Protein AF-A0A4Q2LZW9-F1 (afdb_monomer_lite)

Structure (mmCIF, N/CA/C/O backbone):
data_AF-A0A4Q2LZW9-F1
#
_entry.id   AF-A0A4Q2LZW9-F1
#
loop_
_atom_site.group_PDB
_atom_site.id
_atom_site.type_symbol
_atom_site.label_atom_id
_atom_site.label_alt_id
_atom_site.label_comp_id
_atom_site.label_asym_id
_atom_site.label_entity_id
_atom_site.label_seq_id
_atom_site.pdbx_PDB_ins_code
_atom_site.Cartn_x
_atom_site.Cartn_y
_atom_site.Cartn_z
_atom_site.occupancy
_atom_site.B_iso_or_equiv
_atom_site.auth_seq_id
_atom_site.auth_comp_id
_atom_site.auth_asym_id
_atom_site.auth_atom_id
_atom_site.pdbx_PDB_model_num
ATOM 1 N N . MET A 1 1 ? -71.861 -15.467 40.321 1.00 43.16 1 MET A N 1
ATOM 2 C CA . MET A 1 1 ? -70.842 -15.100 39.315 1.00 43.16 1 MET A CA 1
ATOM 3 C C . MET A 1 1 ? -69.552 -14.812 40.057 1.00 43.16 1 MET A C 1
ATOM 5 O O . MET A 1 1 ? -69.375 -13.721 40.576 1.00 43.16 1 MET A O 1
ATOM 9 N N . THR A 1 2 ? -68.728 -15.839 40.220 1.00 44.50 2 THR A N 1
ATOM 10 C CA . THR A 1 2 ? -67.463 -15.821 40.962 1.00 44.50 2 THR A CA 1
ATOM 11 C C . THR A 1 2 ? -66.321 -15.739 39.959 1.00 44.50 2 THR A C 1
ATOM 13 O O . THR A 1 2 ? -66.170 -16.630 39.126 1.00 44.50 2 THR A O 1
ATOM 16 N N . TRP A 1 3 ? -65.560 -14.648 40.006 1.00 43.94 3 TRP A N 1
ATOM 17 C CA . TRP A 1 3 ? -64.376 -14.442 39.177 1.00 43.94 3 TRP A CA 1
ATOM 18 C C . TRP A 1 3 ? -63.150 -14.999 39.904 1.00 43.94 3 TRP A C 1
ATOM 20 O O . TRP A 1 3 ? -62.869 -14.615 41.037 1.00 43.94 3 TRP A O 1
ATOM 30 N N . HIS A 1 4 ? -62.453 -15.932 39.256 1.00 51.03 4 HIS A N 1
ATOM 31 C CA . HIS A 1 4 ? -61.193 -16.498 39.729 1.00 51.03 4 HIS A CA 1
ATOM 32 C C . HIS A 1 4 ? -60.032 -15.553 39.399 1.00 51.03 4 HIS A C 1
ATOM 34 O O . HIS A 1 4 ? -59.815 -15.209 38.238 1.00 51.03 4 HIS A O 1
ATOM 40 N N . HIS A 1 5 ? -59.272 -15.170 40.426 1.00 49.12 5 HIS A N 1
ATOM 41 C CA . HIS A 1 5 ? -57.958 -14.549 40.288 1.00 49.12 5 HIS A CA 1
ATOM 42 C C . HIS A 1 5 ? -56.937 -15.603 39.838 1.00 49.12 5 HIS A C 1
ATOM 44 O O . HIS A 1 5 ? -56.749 -16.612 40.514 1.00 49.12 5 HIS A O 1
ATOM 50 N N . GLY A 1 6 ? -56.297 -15.370 38.692 1.00 46.44 6 GLY A N 1
ATOM 51 C CA . GLY A 1 6 ? -55.168 -16.164 38.213 1.00 46.44 6 GLY A CA 1
ATOM 52 C C . GLY A 1 6 ? -53.857 -15.702 38.849 1.00 46.44 6 GLY A C 1
ATOM 53 O O . GLY A 1 6 ? -53.498 -14.529 38.751 1.00 46.44 6 GLY A O 1
ATOM 54 N N . GLU A 1 7 ? -53.151 -16.635 39.489 1.00 42.94 7 GLU A N 1
ATOM 55 C CA . GLU A 1 7 ? -51.780 -16.481 39.980 1.00 42.94 7 GLU A CA 1
ATOM 56 C C . GLU A 1 7 ? -50.792 -16.398 38.804 1.00 42.94 7 GLU A C 1
ATOM 58 O O . GLU A 1 7 ? -50.563 -17.377 38.093 1.00 42.94 7 GLU A O 1
ATOM 63 N N . PHE A 1 8 ? -50.155 -15.242 38.621 1.00 42.47 8 PHE A N 1
ATOM 64 C CA . PHE A 1 8 ? -48.960 -15.110 37.787 1.00 42.47 8 PHE A CA 1
ATOM 65 C C . PHE A 1 8 ? -47.731 -15.465 38.636 1.00 42.47 8 PHE A C 1
ATOM 67 O O . PHE A 1 8 ? -47.241 -14.650 39.418 1.00 42.47 8 PHE A O 1
ATOM 74 N N . ARG A 1 9 ? -47.231 -16.700 38.508 1.00 43.78 9 ARG A N 1
ATOM 75 C CA . ARG A 1 9 ? -45.942 -17.094 39.094 1.00 43.78 9 ARG A CA 1
ATOM 76 C C . ARG A 1 9 ? -44.800 -16.467 38.298 1.00 43.78 9 ARG A C 1
ATOM 78 O O . ARG A 1 9 ? -44.566 -16.806 37.142 1.00 43.78 9 ARG A O 1
ATOM 85 N N . SER A 1 10 ? -44.090 -15.565 38.965 1.00 47.03 10 SER A N 1
ATOM 86 C CA . SER A 1 10 ? -42.802 -15.007 38.561 1.00 47.03 10 SER A CA 1
ATOM 87 C C . SER A 1 10 ? -41.762 -16.122 38.382 1.00 47.03 10 SER A C 1
ATOM 89 O O . SER A 1 10 ? -41.359 -16.769 39.348 1.00 47.03 10 SER A O 1
ATOM 91 N N . ILE A 1 11 ? -41.335 -16.353 37.137 1.00 50.88 11 ILE A N 1
ATOM 92 C CA . ILE A 1 11 ? -40.148 -17.147 36.796 1.00 50.88 11 ILE A CA 1
ATOM 93 C C . ILE A 1 11 ? -39.005 -16.145 36.641 1.00 50.88 11 ILE A C 1
ATOM 95 O O . ILE A 1 11 ? -38.746 -15.624 35.560 1.00 50.88 11 ILE A O 1
ATOM 99 N N . GLY A 1 12 ? -38.371 -15.806 37.760 1.00 47.78 12 GLY A N 1
ATOM 100 C CA . GLY A 1 12 ? -37.238 -14.896 37.808 1.00 47.78 12 GLY A CA 1
ATOM 101 C C . GLY A 1 12 ? -35.958 -15.594 38.261 1.00 47.78 12 GLY A C 1
ATOM 102 O O . GLY A 1 12 ? -35.954 -16.303 39.262 1.00 47.78 12 GLY A O 1
ATOM 103 N N . THR A 1 13 ? -34.857 -15.245 37.583 1.00 42.19 13 THR A N 1
ATOM 104 C CA . THR A 1 13 ? -33.515 -14.984 38.158 1.00 42.19 13 THR A CA 1
ATOM 105 C C . THR A 1 13 ? -32.375 -16.017 38.069 1.00 42.19 13 THR A C 1
ATOM 107 O O . THR A 1 13 ? -31.303 -15.733 38.596 1.00 42.19 13 THR A O 1
ATOM 110 N N . SER A 1 14 ? -32.474 -17.137 37.341 1.00 43.25 14 SER A N 1
ATOM 111 C CA . SER A 1 14 ? -31.316 -18.060 37.210 1.00 43.25 14 SER A CA 1
ATOM 112 C C . SER A 1 14 ? -30.374 -17.812 36.013 1.00 43.25 14 SER A C 1
ATOM 114 O O . SER A 1 14 ? -29.255 -18.317 36.018 1.00 43.25 14 SER A O 1
ATOM 116 N N . LEU A 1 15 ? -30.756 -17.010 35.011 1.00 45.97 15 LEU A N 1
ATOM 117 C CA . LEU A 1 15 ? -29.992 -16.861 33.753 1.00 45.97 15 LEU A CA 1
ATOM 118 C C . LEU A 1 15 ? -28.921 -15.749 33.746 1.00 45.97 15 LEU A C 1
ATOM 120 O O . LEU A 1 15 ? -28.094 -15.692 32.839 1.00 45.97 15 LEU A O 1
ATOM 124 N N . THR A 1 16 ? -28.874 -14.870 34.748 1.00 46.47 16 THR A N 1
ATOM 125 C CA . THR A 1 16 ? -28.023 -13.659 34.720 1.00 46.47 16 THR A CA 1
ATOM 126 C C . THR A 1 16 ? -26.592 -13.854 35.224 1.00 46.47 16 THR A C 1
ATOM 128 O O . THR A 1 16 ? -25.747 -12.981 35.020 1.00 46.47 16 THR A O 1
ATOM 131 N N . ARG A 1 17 ? -26.264 -14.985 35.862 1.00 44.34 17 ARG A N 1
ATOM 132 C CA . ARG A 1 17 ? -24.913 -15.209 36.417 1.00 44.34 17 ARG A CA 1
ATOM 133 C C . ARG A 1 17 ? -23.909 -15.744 35.390 1.00 44.34 17 ARG A C 1
ATOM 135 O O . ARG A 1 17 ? -22.719 -15.466 35.514 1.00 44.34 17 ARG A O 1
ATOM 142 N N . SER A 1 18 ? -24.385 -16.441 34.360 1.00 43.69 18 SER A N 1
ATOM 143 C CA . SER A 1 18 ? -23.540 -17.121 33.367 1.00 43.69 18 SER A CA 1
ATOM 144 C C . SER A 1 18 ? -22.997 -16.185 32.277 1.00 43.69 18 SER A C 1
ATOM 146 O O . SER A 1 18 ? -21.936 -16.442 31.719 1.00 43.69 18 SER A O 1
ATOM 148 N N . TYR A 1 19 ? -23.661 -15.052 32.017 1.00 43.31 19 TYR A N 1
ATOM 149 C CA . TYR A 1 19 ? -23.260 -14.101 30.968 1.00 43.31 19 TYR A CA 1
ATOM 150 C C . TYR A 1 19 ? -22.063 -13.205 31.335 1.00 43.31 19 TYR A C 1
ATOM 152 O O . TYR A 1 19 ? -21.396 -12.678 30.448 1.00 43.31 19 TYR A O 1
ATOM 160 N N . ARG A 1 20 ? -21.744 -13.043 32.629 1.00 44.50 20 ARG A N 1
ATOM 161 C CA . ARG A 1 20 ? -20.646 -12.159 33.076 1.00 44.50 20 ARG A CA 1
ATOM 162 C C . ARG A 1 20 ? -19.250 -12.733 32.819 1.00 44.50 20 ARG A C 1
ATOM 164 O O . ARG A 1 20 ? -18.306 -11.966 32.674 1.00 44.50 20 ARG A O 1
ATOM 171 N N . TRP A 1 21 ? -19.118 -14.056 32.728 1.00 43.84 21 TRP A N 1
ATOM 172 C CA . TRP A 1 21 ? -17.826 -14.711 32.487 1.00 43.84 21 TRP A CA 1
ATOM 173 C C . TRP A 1 21 ? -17.471 -14.812 30.997 1.00 43.84 21 TRP A C 1
ATOM 175 O O . TRP A 1 21 ? -16.296 -14.759 30.646 1.00 43.84 21 TRP A O 1
ATOM 185 N N . LEU A 1 22 ? -18.474 -14.850 30.113 1.00 44.41 22 LEU A N 1
ATOM 186 C CA . LEU A 1 22 ? -18.280 -14.897 28.658 1.00 44.41 22 LEU A CA 1
ATOM 187 C C . LEU A 1 22 ? -17.754 -13.569 28.079 1.00 44.41 22 LEU A C 1
ATOM 189 O O . LEU A 1 22 ? -16.925 -13.580 27.172 1.00 44.41 22 LEU A O 1
ATOM 193 N N . ALA A 1 23 ? -18.156 -12.423 28.640 1.00 45.12 23 ALA A N 1
ATOM 194 C CA . ALA A 1 23 ? -17.717 -11.107 28.162 1.00 45.12 23 ALA A CA 1
ATOM 195 C C . ALA A 1 23 ? -16.238 -10.788 28.475 1.00 45.12 23 ALA A C 1
ATOM 197 O O . ALA A 1 23 ? -15.591 -10.067 27.720 1.00 45.12 23 ALA A O 1
ATOM 198 N N . VAL A 1 24 ? -15.677 -11.346 29.556 1.00 50.28 24 VAL A N 1
ATOM 199 C CA . VAL A 1 24 ? -14.270 -11.114 29.945 1.00 50.28 24 VAL A CA 1
ATOM 200 C C . VAL A 1 24 ? -13.305 -11.976 29.120 1.00 50.28 24 VAL A C 1
ATOM 202 O O . VAL A 1 24 ? -12.205 -11.530 28.800 1.00 50.28 24 VAL A O 1
ATOM 205 N N . GLY A 1 25 ? -13.719 -13.182 28.712 1.00 39.75 25 GLY A N 1
ATOM 206 C CA . GLY A 1 25 ? -12.885 -14.080 27.903 1.00 39.75 25 GLY A CA 1
ATOM 207 C C . GLY A 1 25 ? -12.625 -13.571 26.480 1.00 39.75 25 GLY A C 1
ATOM 208 O O . GLY A 1 25 ? -11.515 -13.700 25.967 1.00 39.75 25 GLY A O 1
ATOM 209 N N . LEU A 1 26 ? -13.617 -12.926 25.859 1.00 44.44 26 LEU A N 1
ATOM 210 C CA . LEU A 1 26 ? -13.538 -12.484 24.460 1.00 44.44 26 LEU A CA 1
ATOM 211 C C . LEU A 1 26 ? -12.626 -11.257 24.256 1.00 44.44 26 LEU A C 1
ATOM 213 O O . LEU A 1 26 ? -12.000 -11.125 23.206 1.00 44.44 26 LEU A O 1
ATOM 217 N N . ALA A 1 27 ? -12.463 -10.407 25.275 1.00 46.50 27 ALA A N 1
ATOM 218 C CA . ALA A 1 27 ? -11.556 -9.256 25.221 1.00 46.50 27 ALA A CA 1
ATOM 219 C C . ALA A 1 27 ? -10.065 -9.651 25.315 1.00 46.50 27 ALA A C 1
ATOM 221 O O . ALA A 1 27 ? -9.206 -8.975 24.748 1.00 46.50 27 ALA A O 1
ATOM 222 N N . GLY A 1 28 ? -9.740 -10.765 25.984 1.00 42.03 28 GLY A N 1
ATOM 223 C CA . GLY A 1 28 ? -8.359 -11.244 26.120 1.00 42.03 28 GLY A CA 1
ATOM 224 C C . GLY A 1 28 ? -7.770 -11.817 24.824 1.00 42.03 28 GLY A C 1
ATOM 225 O O . GLY A 1 28 ? -6.582 -11.642 24.551 1.00 42.03 28 GLY A O 1
ATOM 226 N N . ALA A 1 29 ? -8.599 -12.451 23.988 1.00 43.47 29 ALA A N 1
ATOM 227 C CA . ALA A 1 29 ? -8.155 -13.075 22.738 1.00 43.47 29 ALA A CA 1
ATOM 228 C C . ALA A 1 29 ? -7.736 -12.049 21.664 1.00 43.47 29 ALA A C 1
ATOM 230 O O . ALA A 1 29 ? -6.806 -12.302 20.897 1.00 43.47 29 ALA A O 1
ATOM 231 N N . ALA A 1 30 ? -8.353 -10.863 21.645 1.00 47.38 30 ALA A N 1
ATOM 232 C CA . ALA A 1 30 ? -8.023 -9.804 20.688 1.00 47.38 30 ALA A CA 1
ATOM 233 C C . ALA A 1 30 ? -6.621 -9.199 20.916 1.00 47.38 30 ALA A C 1
ATOM 235 O O . ALA A 1 30 ? -5.946 -8.817 19.962 1.00 47.38 30 ALA A O 1
ATOM 236 N N . ILE A 1 31 ? -6.144 -9.164 22.166 1.00 49.41 31 ILE A N 1
ATOM 237 C CA . ILE A 1 31 ? -4.835 -8.586 22.517 1.00 49.41 31 ILE A CA 1
ATOM 238 C C . ILE A 1 31 ? -3.685 -9.541 22.148 1.00 49.41 31 ILE A C 1
ATOM 240 O O . ILE A 1 31 ? -2.632 -9.093 21.695 1.00 49.41 31 ILE A O 1
ATOM 244 N N . MET A 1 32 ? -3.889 -10.859 22.253 1.00 46.12 32 MET A N 1
ATOM 245 C CA . MET A 1 32 ? -2.890 -11.864 21.846 1.00 46.12 32 MET A CA 1
ATOM 246 C C . MET A 1 32 ? -2.678 -11.924 20.321 1.00 46.12 32 MET A C 1
ATOM 248 O O . MET A 1 32 ? -1.573 -12.223 19.869 1.00 46.12 32 MET A O 1
ATOM 252 N N . LEU A 1 33 ? -3.689 -11.578 19.518 1.00 47.47 33 LEU A N 1
ATOM 253 C CA . LEU A 1 33 ? -3.585 -11.545 18.052 1.00 47.47 33 LEU A CA 1
ATOM 254 C C . LEU A 1 33 ? -2.757 -10.361 17.517 1.00 47.47 33 LEU A C 1
ATOM 256 O O . LEU A 1 33 ? -2.137 -10.485 16.462 1.00 47.47 33 LEU A O 1
ATOM 260 N N . LEU A 1 34 ? -2.669 -9.247 18.252 1.00 47.69 34 LEU A N 1
ATOM 261 C CA . LEU A 1 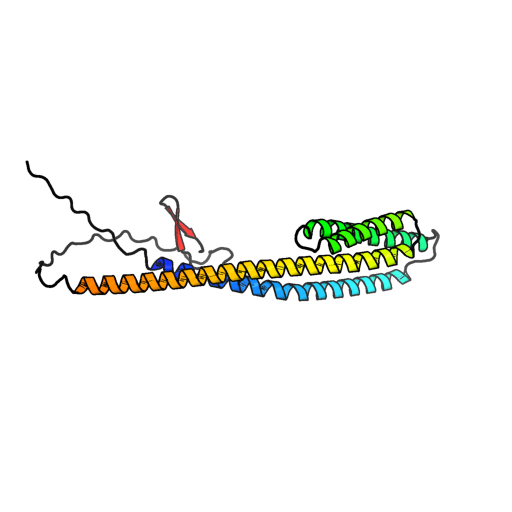34 ? -1.914 -8.054 17.836 1.00 47.69 34 LEU A CA 1
ATOM 262 C C . LEU A 1 34 ? -0.400 -8.149 18.091 1.00 47.69 34 LEU A C 1
ATOM 264 O O . LEU A 1 34 ? 0.373 -7.459 17.433 1.00 47.69 34 LEU A O 1
ATOM 268 N N . VAL A 1 35 ? 0.052 -9.021 18.999 1.00 48.19 35 VAL A N 1
ATOM 269 C CA . VAL A 1 35 ? 1.491 -9.224 19.273 1.00 48.19 35 VAL A CA 1
ATOM 270 C C . VAL A 1 35 ? 2.122 -10.234 18.298 1.00 48.19 35 VAL A C 1
ATOM 272 O O . VAL A 1 35 ? 3.321 -10.174 18.021 1.00 48.19 35 VAL A O 1
ATOM 275 N N . GLY A 1 36 ? 1.322 -11.129 17.707 1.00 39.88 36 GLY A N 1
ATOM 276 C CA . GLY A 1 36 ? 1.799 -12.165 16.781 1.00 39.88 36 GLY A CA 1
ATOM 277 C C . GLY A 1 36 ? 2.267 -11.656 15.410 1.00 39.88 36 GLY A C 1
ATOM 278 O O . GLY A 1 36 ? 3.063 -12.323 14.749 1.00 39.88 36 GLY A O 1
ATOM 279 N N . THR A 1 37 ? 1.836 -10.469 14.976 1.00 50.44 37 THR A N 1
ATOM 280 C CA . THR A 1 37 ? 2.159 -9.921 13.644 1.00 50.44 37 THR A CA 1
ATOM 281 C C . THR A 1 37 ? 3.540 -9.267 13.554 1.00 50.44 37 THR A C 1
ATOM 283 O O . THR A 1 37 ? 4.058 -9.101 12.453 1.00 50.44 37 THR A O 1
ATOM 286 N N . ALA A 1 38 ? 4.193 -8.955 14.678 1.00 45.78 38 ALA A N 1
ATOM 287 C CA . ALA A 1 38 ? 5.524 -8.339 14.665 1.00 45.78 38 ALA A CA 1
ATOM 288 C C . ALA A 1 38 ? 6.666 -9.353 14.430 1.00 45.78 38 ALA A C 1
ATOM 290 O O . ALA A 1 38 ? 7.704 -9.004 13.863 1.00 45.78 38 ALA A O 1
ATOM 291 N N . VAL A 1 39 ? 6.483 -10.623 14.814 1.00 48.38 39 VAL A N 1
ATOM 292 C CA . VAL A 1 39 ? 7.561 -11.636 14.833 1.00 48.38 39 VAL A CA 1
ATOM 293 C C . VAL A 1 39 ? 7.757 -12.336 13.475 1.00 48.38 39 VAL A C 1
ATOM 295 O O . VAL A 1 39 ? 8.821 -12.894 13.204 1.00 48.38 39 VAL A O 1
ATOM 298 N N . SER A 1 40 ? 6.785 -12.257 12.564 1.00 46.22 40 SER A N 1
ATOM 299 C CA . SER A 1 40 ? 6.870 -12.869 11.226 1.00 46.22 40 SER A CA 1
ATOM 300 C C . SER A 1 40 ? 7.786 -12.114 10.247 1.00 46.22 40 SER A C 1
ATOM 302 O O . SER A 1 40 ? 8.242 -12.694 9.259 1.00 46.22 40 SER A O 1
ATOM 304 N N . SER A 1 41 ? 8.136 -10.857 10.535 1.00 48.78 41 SER A N 1
ATOM 305 C CA . SER A 1 41 ? 9.005 -10.035 9.677 1.00 48.78 41 SER A CA 1
ATOM 306 C C . SER A 1 41 ? 10.487 -10.457 9.702 1.00 48.78 41 SER A C 1
ATOM 308 O O . SER A 1 41 ? 11.188 -10.315 8.698 1.00 48.78 41 SER A O 1
ATOM 310 N N . GLY A 1 42 ? 10.965 -11.052 10.803 1.00 47.44 42 GLY A N 1
ATOM 311 C CA . GLY A 1 42 ? 12.362 -11.492 10.945 1.00 47.44 42 GLY A CA 1
ATOM 312 C C . GLY A 1 42 ? 12.691 -12.791 10.197 1.00 47.44 42 GLY A C 1
ATOM 313 O O . GLY A 1 42 ? 13.794 -12.952 9.672 1.00 47.44 42 GLY A O 1
ATOM 314 N N . MET A 1 43 ? 11.726 -13.711 10.078 1.00 53.22 43 MET A N 1
ATOM 315 C CA . MET A 1 43 ? 11.930 -14.976 9.355 1.00 53.22 43 MET A CA 1
ATOM 316 C C . MET A 1 43 ? 11.929 -14.792 7.831 1.00 53.22 43 MET A C 1
ATOM 318 O O . MET A 1 43 ? 12.661 -15.493 7.130 1.00 53.22 43 MET A O 1
ATOM 322 N N . ALA A 1 44 ? 11.189 -13.803 7.318 1.00 50.72 44 ALA A N 1
ATOM 323 C CA . ALA A 1 44 ? 11.207 -13.447 5.900 1.00 50.72 44 ALA A CA 1
ATOM 324 C C . ALA A 1 44 ? 12.591 -12.933 5.454 1.00 50.72 44 ALA A C 1
ATOM 326 O O . ALA A 1 44 ? 13.084 -13.327 4.397 1.00 50.72 44 ALA A O 1
ATOM 327 N N . GLN A 1 45 ? 13.269 -12.141 6.293 1.00 55.66 45 GLN A N 1
ATOM 328 C CA . GLN A 1 45 ? 14.608 -11.619 5.995 1.00 55.66 45 GLN A CA 1
ATOM 329 C C . GLN A 1 45 ? 15.683 -12.722 5.990 1.00 55.66 45 GLN A C 1
ATOM 331 O O . GLN A 1 45 ? 16.518 -12.778 5.082 1.00 55.66 45 GLN A O 1
ATOM 336 N N . ALA A 1 46 ? 15.622 -13.667 6.935 1.00 54.94 46 ALA A N 1
ATOM 337 C CA . ALA A 1 46 ? 16.548 -14.802 6.985 1.00 54.94 46 ALA A CA 1
ATOM 338 C C . ALA A 1 46 ? 16.370 -15.775 5.800 1.00 54.94 46 ALA A C 1
ATOM 340 O O . ALA A 1 46 ? 17.354 -16.296 5.267 1.00 54.94 46 ALA A O 1
ATOM 341 N N . ALA A 1 47 ? 15.130 -15.986 5.345 1.00 58.06 47 ALA A N 1
ATOM 342 C CA . ALA A 1 47 ? 14.845 -16.781 4.151 1.00 58.06 47 ALA A CA 1
ATOM 343 C C . ALA A 1 47 ? 15.380 -16.109 2.873 1.00 58.06 47 ALA A C 1
ATOM 345 O O . ALA A 1 47 ? 15.965 -16.782 2.020 1.00 58.06 47 ALA A O 1
ATOM 346 N N . THR A 1 48 ? 15.271 -14.778 2.765 1.00 59.75 48 THR A N 1
ATOM 347 C CA . THR A 1 48 ? 15.837 -14.040 1.626 1.00 59.75 48 THR A CA 1
ATOM 348 C C . THR A 1 48 ? 17.365 -14.074 1.597 1.00 59.75 48 THR A C 1
ATOM 350 O O . THR A 1 48 ? 17.930 -14.313 0.530 1.00 59.75 48 THR A O 1
ATOM 353 N N . ALA A 1 49 ? 18.043 -13.951 2.745 1.00 62.19 49 ALA A N 1
ATOM 354 C CA . ALA A 1 49 ? 19.506 -14.017 2.818 1.00 62.19 49 ALA A CA 1
ATOM 355 C C . ALA A 1 49 ? 20.051 -15.384 2.364 1.00 62.19 49 ALA A C 1
ATOM 357 O O . ALA A 1 49 ? 20.941 -15.441 1.516 1.00 62.19 49 ALA A O 1
ATOM 358 N N . ARG A 1 50 ? 19.439 -16.488 2.820 1.00 64.38 50 ARG A N 1
ATOM 359 C CA . ARG A 1 50 ? 19.805 -17.843 2.366 1.00 64.38 50 ARG A CA 1
ATOM 360 C C . ARG A 1 50 ? 19.535 -18.054 0.877 1.00 64.38 50 ARG A C 1
ATOM 362 O O . ARG A 1 50 ? 20.323 -18.702 0.196 1.00 64.38 50 ARG A O 1
ATOM 369 N N . SER A 1 51 ? 18.449 -17.489 0.346 1.00 64.12 51 SER A N 1
ATOM 370 C CA . SER A 1 51 ? 18.159 -17.578 -1.091 1.00 64.12 51 SER A CA 1
ATOM 371 C C . SER A 1 51 ? 19.195 -16.835 -1.947 1.00 64.12 51 SER A C 1
ATOM 373 O O . SER A 1 51 ? 19.525 -17.291 -3.042 1.00 64.12 51 SER A O 1
ATOM 375 N N . LEU A 1 52 ? 19.743 -15.723 -1.442 1.00 68.62 52 LEU A N 1
ATOM 376 C CA . LEU A 1 52 ? 20.786 -14.951 -2.117 1.00 68.62 52 LEU A CA 1
ATOM 377 C C . LEU A 1 52 ? 22.143 -15.662 -2.067 1.00 68.62 52 LEU A C 1
ATOM 379 O O . LEU A 1 52 ? 22.826 -15.693 -3.087 1.00 68.62 52 LEU A O 1
ATOM 383 N N . GLU A 1 53 ? 22.499 -16.300 -0.949 1.00 68.50 53 GLU A N 1
ATOM 384 C CA . GLU A 1 53 ? 23.713 -17.126 -0.849 1.00 68.50 53 GLU A CA 1
ATOM 385 C C . GLU A 1 53 ? 23.668 -18.334 -1.793 1.00 68.50 53 GLU A C 1
ATOM 387 O O . GLU A 1 53 ? 24.625 -18.581 -2.527 1.00 68.50 53 GLU A O 1
ATOM 392 N N . VAL A 1 54 ? 22.537 -19.047 -1.854 1.00 68.00 54 VAL A N 1
ATOM 393 C CA . VAL A 1 54 ? 22.366 -20.190 -2.769 1.00 68.00 54 VAL A CA 1
ATOM 394 C C . VAL A 1 54 ? 22.434 -19.742 -4.233 1.00 68.00 54 VAL A C 1
ATOM 396 O O . VAL A 1 54 ? 23.061 -20.412 -5.053 1.00 68.00 54 VAL A O 1
ATOM 399 N N . ARG A 1 55 ? 21.853 -18.583 -4.576 1.00 69.19 55 ARG A N 1
ATOM 400 C CA . ARG A 1 55 ? 21.964 -18.007 -5.927 1.00 69.19 55 ARG A CA 1
ATOM 401 C C . ARG A 1 55 ? 23.393 -17.570 -6.252 1.00 69.19 55 ARG A C 1
ATOM 403 O O . ARG A 1 55 ? 23.850 -17.819 -7.363 1.00 69.19 55 ARG A O 1
ATOM 410 N N . ALA A 1 56 ? 24.106 -16.960 -5.307 1.00 65.81 56 ALA A N 1
ATOM 411 C CA . ALA A 1 56 ? 25.490 -16.534 -5.501 1.00 65.81 56 ALA A CA 1
ATOM 412 C C . ALA A 1 56 ? 26.431 -17.728 -5.731 1.00 65.81 56 ALA A C 1
ATOM 414 O O . ALA A 1 56 ? 27.259 -17.688 -6.640 1.00 65.81 56 ALA A O 1
ATOM 415 N N . LEU A 1 57 ? 26.251 -18.817 -4.975 1.00 68.50 57 LEU A N 1
ATOM 416 C CA . LEU A 1 57 ? 26.999 -20.062 -5.165 1.00 68.50 57 LEU A CA 1
ATOM 417 C C . LEU A 1 57 ? 26.661 -20.734 -6.504 1.00 68.50 57 LEU A C 1
ATOM 419 O O . LEU A 1 57 ? 27.571 -21.135 -7.225 1.00 68.50 57 LEU A O 1
ATOM 423 N N . ALA A 1 58 ? 25.384 -20.767 -6.900 1.00 63.84 58 ALA A N 1
ATOM 424 C CA . ALA A 1 58 ? 24.967 -21.322 -8.190 1.00 63.84 58 ALA A CA 1
ATOM 425 C C . ALA A 1 58 ? 25.511 -20.529 -9.396 1.00 63.84 58 ALA A C 1
ATOM 427 O O . ALA A 1 58 ? 25.829 -21.115 -10.433 1.00 63.84 58 ALA A O 1
ATOM 428 N N . VAL A 1 59 ? 25.640 -19.202 -9.273 1.00 65.12 59 VAL A N 1
ATOM 429 C CA . VAL A 1 59 ? 26.278 -18.351 -10.291 1.00 65.12 59 VAL A CA 1
ATOM 430 C C . VAL A 1 59 ? 27.787 -18.591 -10.329 1.00 65.12 59 VAL A C 1
ATOM 432 O O . VAL A 1 59 ? 28.345 -18.730 -11.416 1.00 65.12 59 VAL A O 1
ATOM 435 N N . ALA A 1 60 ? 28.447 -18.699 -9.172 1.00 61.41 60 ALA A N 1
ATOM 436 C CA . ALA A 1 60 ? 29.878 -18.986 -9.104 1.00 61.41 60 ALA A 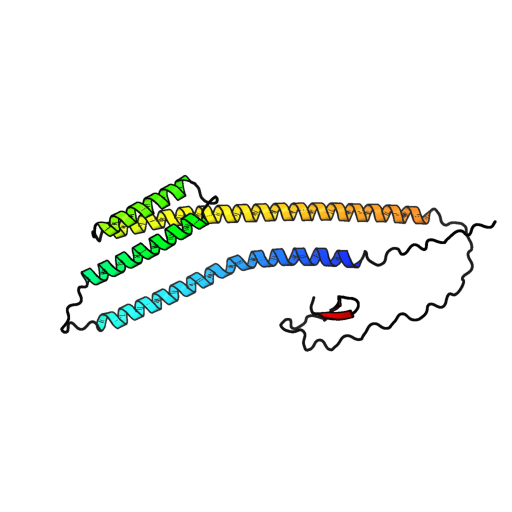CA 1
ATOM 437 C C . ALA A 1 60 ? 30.216 -20.357 -9.720 1.00 61.41 60 ALA A C 1
ATOM 439 O O . ALA A 1 60 ? 31.139 -20.454 -10.528 1.00 61.41 60 ALA A O 1
ATOM 440 N N . GLU A 1 61 ? 29.424 -21.392 -9.431 1.00 58.91 61 GLU A N 1
ATOM 441 C CA . GLU A 1 61 ? 29.648 -22.753 -9.930 1.00 58.91 61 GLU A CA 1
ATOM 442 C C . GLU A 1 61 ? 29.385 -22.874 -11.444 1.00 58.91 61 GLU A C 1
ATOM 444 O O . GLU A 1 61 ? 30.169 -23.496 -12.165 1.00 58.91 61 GLU A O 1
ATOM 449 N N . ASN A 1 62 ? 28.356 -22.192 -11.966 1.00 52.25 62 ASN A N 1
ATOM 450 C CA . ASN A 1 62 ? 28.057 -22.182 -13.405 1.00 52.25 62 ASN A CA 1
ATOM 451 C C . ASN A 1 62 ? 28.927 -21.218 -14.226 1.00 52.25 62 ASN A C 1
ATOM 453 O O . ASN A 1 62 ? 29.068 -21.418 -15.433 1.00 52.25 62 ASN A O 1
ATOM 457 N N . SER A 1 63 ? 29.556 -20.213 -13.603 1.00 54.44 63 SER A N 1
ATOM 458 C CA . SER A 1 63 ? 30.423 -19.254 -14.310 1.00 54.44 63 SER A CA 1
ATOM 459 C C . SER A 1 63 ? 31.634 -19.916 -14.980 1.00 54.44 63 SER A C 1
ATOM 461 O O . SER A 1 63 ? 32.120 -19.434 -16.000 1.00 54.44 63 SER A O 1
ATOM 463 N N . SER A 1 64 ? 32.074 -21.064 -14.454 1.00 46.19 64 SER A N 1
ATOM 464 C CA . SER A 1 64 ? 33.196 -21.848 -14.982 1.00 46.19 64 SER A CA 1
ATOM 465 C C . SER A 1 64 ? 32.813 -22.842 -16.093 1.00 46.19 64 SER A C 1
ATOM 467 O O . SER A 1 64 ? 33.698 -23.402 -16.738 1.00 46.19 64 SER A O 1
ATOM 469 N N . ARG A 1 65 ? 31.509 -23.065 -16.342 1.00 50.28 65 ARG A N 1
ATOM 470 C CA . ARG A 1 65 ? 30.992 -24.052 -17.316 1.00 50.28 65 ARG A CA 1
ATOM 471 C C . ARG A 1 65 ? 30.514 -23.457 -18.642 1.00 50.28 65 ARG A C 1
ATOM 473 O O . ARG A 1 65 ? 30.124 -24.216 -19.528 1.00 50.28 65 ARG A O 1
ATOM 480 N N . VAL A 1 66 ? 30.576 -22.137 -18.826 1.00 55.03 66 VAL A N 1
ATOM 481 C CA . VAL A 1 66 ? 30.301 -21.505 -20.128 1.00 55.03 66 VAL A CA 1
ATOM 482 C C . VAL A 1 66 ? 31.531 -21.678 -21.024 1.00 55.03 66 VAL A C 1
ATOM 484 O O . VAL A 1 66 ? 32.364 -20.788 -21.176 1.00 55.03 66 VAL A O 1
ATOM 487 N N . GLY A 1 67 ? 31.682 -22.888 -21.564 1.00 50.38 67 GLY A N 1
ATOM 488 C CA . GLY A 1 67 ? 32.705 -23.217 -22.545 1.00 50.38 67 GLY A CA 1
ATOM 489 C C . GLY A 1 67 ? 32.499 -22.406 -23.821 1.00 50.38 67 GLY A C 1
ATOM 490 O O . GLY A 1 67 ? 31.424 -22.426 -24.418 1.00 50.38 67 GLY A O 1
ATOM 491 N N . ILE A 1 68 ? 33.547 -21.701 -24.243 1.00 50.81 68 ILE A N 1
ATOM 492 C CA . ILE A 1 68 ? 33.648 -21.021 -25.536 1.00 50.81 68 ILE A CA 1
ATOM 493 C C . ILE A 1 68 ? 33.673 -22.116 -26.614 1.00 50.81 68 ILE A C 1
ATOM 495 O O . ILE A 1 68 ? 34.728 -22.630 -26.975 1.00 50.81 68 ILE A O 1
ATOM 499 N N . GLY A 1 69 ? 32.494 -22.549 -27.057 1.00 52.75 69 GLY A N 1
ATOM 500 C CA . GLY A 1 69 ? 32.337 -23.692 -27.949 1.00 52.75 69 GLY A CA 1
ATOM 501 C C . GLY A 1 69 ? 31.090 -23.585 -28.823 1.00 52.75 69 GLY A C 1
ATOM 502 O O . GLY A 1 69 ? 30.013 -24.015 -28.439 1.00 52.75 69 GLY A O 1
ATOM 503 N N . ALA A 1 70 ? 31.289 -23.050 -30.027 1.00 46.38 70 ALA A N 1
ATOM 504 C CA . ALA A 1 70 ? 30.517 -23.269 -31.259 1.00 46.38 70 ALA A CA 1
ATOM 505 C C . ALA A 1 70 ? 29.115 -22.651 -31.471 1.00 46.38 70 ALA A C 1
ATOM 507 O O . ALA A 1 70 ? 28.661 -22.663 -32.611 1.00 46.38 70 ALA A O 1
ATOM 508 N N . THR A 1 71 ? 28.479 -21.986 -30.505 1.00 51.19 71 THR A N 1
ATOM 509 C CA . THR A 1 71 ? 27.384 -21.032 -30.802 1.00 51.19 71 THR A CA 1
ATOM 510 C C . THR A 1 71 ? 27.539 -19.809 -29.908 1.00 51.19 71 THR A C 1
ATOM 512 O O . THR A 1 71 ? 27.393 -19.916 -28.693 1.00 51.19 71 THR A O 1
ATOM 515 N N . GLY A 1 72 ? 27.924 -18.668 -30.484 1.00 52.81 72 GLY A N 1
ATOM 516 C CA . GLY A 1 72 ? 28.215 -17.449 -29.730 1.00 52.81 72 GLY A CA 1
ATOM 517 C C . GLY A 1 72 ? 26.994 -16.972 -28.950 1.00 52.81 72 GLY A C 1
ATOM 518 O O . GLY A 1 72 ? 26.030 -16.506 -29.544 1.00 52.81 72 GLY A O 1
ATOM 519 N N . ILE A 1 73 ? 27.033 -17.101 -27.624 1.00 63.69 73 ILE A N 1
ATOM 520 C CA . ILE A 1 73 ? 26.071 -16.442 -26.742 1.00 63.69 73 ILE A CA 1
ATOM 521 C C . ILE A 1 73 ? 26.416 -14.956 -26.764 1.00 63.69 73 ILE A C 1
ATOM 523 O O . ILE A 1 73 ? 27.488 -14.558 -26.301 1.00 63.69 73 ILE A O 1
ATOM 527 N N . ASP A 1 74 ? 25.515 -14.142 -27.303 1.00 72.88 74 ASP A N 1
ATOM 528 C CA . ASP A 1 74 ? 25.624 -12.695 -27.203 1.00 72.88 74 ASP A CA 1
ATOM 529 C C . ASP A 1 74 ? 25.300 -12.273 -25.761 1.00 72.88 74 ASP A C 1
ATOM 531 O O . ASP A 1 74 ? 24.149 -12.194 -25.328 1.00 72.88 74 ASP A O 1
ATOM 535 N N . LEU A 1 75 ? 26.350 -12.048 -24.971 1.00 76.56 75 LEU A N 1
ATOM 536 C CA . LEU A 1 75 ? 26.226 -11.621 -23.581 1.00 76.56 75 LEU A CA 1
ATOM 537 C C . LEU A 1 75 ? 25.544 -10.250 -23.454 1.00 76.56 75 LEU A C 1
ATOM 539 O O . LEU A 1 75 ? 24.949 -9.967 -22.412 1.00 76.56 75 LEU A O 1
ATOM 543 N N . ALA A 1 76 ? 25.637 -9.390 -24.472 1.00 74.06 76 ALA A N 1
ATOM 544 C CA . ALA A 1 76 ? 24.954 -8.103 -24.466 1.00 74.06 76 ALA A CA 1
ATOM 545 C C . ALA A 1 76 ? 23.441 -8.302 -24.619 1.00 74.06 76 ALA A C 1
ATOM 547 O O . ALA A 1 76 ? 22.681 -7.712 -23.850 1.00 74.06 76 ALA A O 1
ATOM 548 N N . ASP A 1 77 ? 23.021 -9.201 -25.510 1.00 74.31 77 ASP A N 1
ATOM 549 C CA . ASP A 1 77 ? 21.611 -9.560 -25.710 1.00 74.31 77 ASP A CA 1
ATOM 550 C C . ASP A 1 77 ? 21.002 -10.242 -24.468 1.00 74.31 77 ASP A C 1
ATOM 552 O O . ASP A 1 77 ? 19.927 -9.870 -23.985 1.00 74.31 77 ASP A O 1
ATOM 556 N N . ALA A 1 78 ? 21.752 -11.155 -23.839 1.00 79.81 78 ALA A N 1
ATOM 557 C CA . ALA A 1 78 ? 21.344 -11.785 -22.581 1.00 79.81 78 ALA A CA 1
ATOM 558 C C . ALA A 1 78 ? 21.192 -10.766 -21.431 1.00 79.81 78 ALA A C 1
ATOM 560 O O . ALA A 1 78 ? 20.254 -10.849 -20.631 1.00 79.81 78 ALA A O 1
ATOM 561 N N . ARG A 1 79 ? 22.094 -9.776 -21.342 1.00 81.50 79 ARG A N 1
ATOM 562 C CA . ARG A 1 79 ? 22.000 -8.682 -20.357 1.00 81.50 79 ARG A CA 1
ATOM 563 C C . ARG A 1 79 ? 20.817 -7.761 -20.642 1.00 81.50 79 ARG A C 1
ATOM 565 O O . ARG A 1 79 ? 20.146 -7.369 -19.691 1.00 81.50 79 ARG A O 1
ATOM 572 N N . GLY A 1 80 ? 20.554 -7.448 -21.911 1.00 79.69 80 GLY A N 1
ATOM 573 C CA . GLY A 1 80 ? 19.397 -6.657 -22.330 1.00 79.69 80 GLY A CA 1
ATOM 574 C C . GLY A 1 80 ? 18.080 -7.334 -21.950 1.00 79.69 80 GLY A C 1
ATOM 575 O O . GLY A 1 80 ? 17.250 -6.728 -21.279 1.00 79.69 80 GLY A O 1
ATOM 576 N N . THR A 1 81 ? 17.943 -8.625 -22.262 1.00 83.44 81 THR A N 1
ATOM 577 C CA . THR A 1 81 ? 16.758 -9.429 -21.915 1.00 83.44 81 THR A CA 1
ATOM 578 C C . THR A 1 81 ? 16.543 -9.510 -20.400 1.00 83.44 81 THR A C 1
ATOM 580 O O . THR A 1 81 ? 15.429 -9.329 -19.910 1.00 83.44 81 THR A O 1
ATOM 583 N N . SER A 1 82 ? 17.616 -9.728 -19.632 1.00 86.00 82 SER A N 1
ATOM 584 C CA . SER A 1 82 ? 17.554 -9.746 -18.165 1.00 86.00 82 SER A CA 1
ATOM 585 C C . SER A 1 82 ? 17.120 -8.391 -17.590 1.00 86.00 82 SER A C 1
ATOM 587 O O . SER A 1 82 ? 16.219 -8.339 -16.752 1.00 86.00 82 SER A O 1
ATOM 589 N N . ALA A 1 83 ? 17.686 -7.285 -18.085 1.00 85.25 83 ALA A N 1
ATOM 590 C CA . ALA A 1 83 ? 17.310 -5.9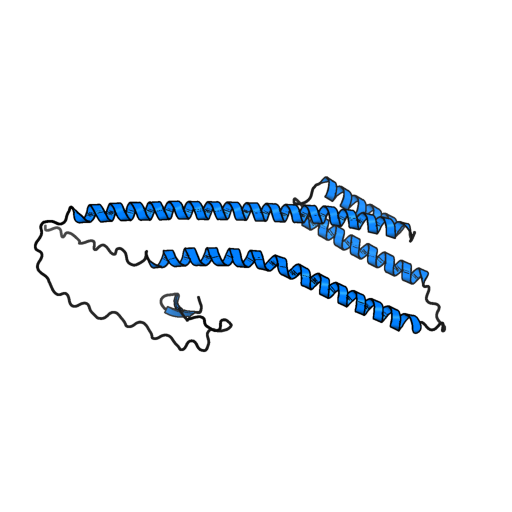37 -17.662 1.00 85.25 83 ALA A CA 1
ATOM 591 C C . ALA A 1 83 ? 15.842 -5.613 -17.985 1.00 85.25 83 ALA A C 1
ATOM 593 O O . ALA A 1 83 ? 15.133 -5.112 -17.114 1.00 85.25 83 ALA A O 1
ATOM 594 N N . ALA A 1 84 ? 15.368 -5.968 -19.183 1.00 85.25 84 ALA A N 1
ATOM 595 C CA . ALA A 1 84 ? 13.972 -5.795 -19.578 1.00 85.25 84 ALA A CA 1
ATOM 596 C C . ALA A 1 84 ? 13.020 -6.611 -18.687 1.00 85.25 84 ALA A C 1
ATOM 598 O O . ALA A 1 84 ? 12.014 -6.090 -18.213 1.00 85.25 84 ALA A O 1
ATOM 599 N N . SER A 1 85 ? 13.369 -7.865 -18.372 1.00 89.00 85 SER A N 1
ATOM 600 C CA . SER A 1 85 ? 12.564 -8.701 -17.468 1.00 89.00 85 SER A CA 1
ATOM 601 C C . SER A 1 85 ? 12.478 -8.127 -16.049 1.00 89.00 85 SER A C 1
ATOM 603 O O . SER A 1 85 ? 11.424 -8.176 -15.416 1.00 89.00 85 SER A O 1
ATOM 605 N N . ALA A 1 86 ? 13.572 -7.537 -15.554 1.00 90.06 86 ALA A N 1
ATOM 606 C CA . ALA A 1 86 ? 13.592 -6.878 -14.256 1.00 90.06 86 ALA A CA 1
ATOM 607 C C . ALA A 1 86 ? 12.746 -5.598 -14.264 1.00 90.06 86 ALA A C 1
ATOM 609 O O . ALA A 1 86 ? 12.009 -5.369 -13.311 1.00 90.06 86 ALA A O 1
ATOM 610 N N . ALA A 1 87 ? 12.818 -4.797 -15.332 1.00 91.69 87 ALA A N 1
ATOM 611 C CA . ALA A 1 87 ? 11.985 -3.609 -15.497 1.00 91.69 87 ALA A CA 1
ATOM 612 C C . ALA A 1 87 ? 10.491 -3.965 -15.533 1.00 91.69 87 ALA A C 1
ATOM 614 O O . ALA A 1 87 ? 9.714 -3.368 -14.792 1.00 91.69 87 ALA A O 1
ATOM 615 N N . GLN A 1 88 ? 10.106 -4.999 -16.291 1.00 93.06 88 GLN A N 1
ATOM 616 C CA . GLN A 1 88 ? 8.722 -5.479 -16.342 1.00 93.06 88 GLN A CA 1
ATOM 617 C C . GLN A 1 88 ? 8.207 -5.891 -14.958 1.00 93.06 88 GLN A C 1
ATOM 619 O O . GLN A 1 88 ? 7.111 -5.507 -14.560 1.00 93.06 88 GLN A O 1
ATOM 624 N N . ALA A 1 89 ? 9.024 -6.606 -14.180 1.00 94.38 89 ALA A N 1
ATOM 625 C CA . ALA A 1 89 ? 8.650 -6.992 -12.824 1.00 94.38 89 ALA A CA 1
ATOM 626 C C . ALA A 1 89 ? 8.433 -5.780 -11.896 1.00 94.38 89 ALA A C 1
ATOM 628 O O . ALA A 1 89 ? 7.613 -5.853 -10.980 1.00 94.38 89 ALA A O 1
ATOM 629 N N . GLU A 1 90 ? 9.156 -4.674 -12.096 1.00 95.94 90 GLU A N 1
ATOM 630 C CA . GLU A 1 90 ? 8.916 -3.444 -11.332 1.00 95.94 90 GLU A CA 1
ATOM 631 C C . GLU A 1 90 ? 7.668 -2.692 -11.815 1.00 95.94 90 GLU A C 1
ATOM 633 O O . GLU A 1 90 ? 6.951 -2.146 -10.976 1.00 95.94 90 GLU A O 1
ATOM 638 N N . LEU A 1 91 ? 7.350 -2.716 -13.116 1.00 97.00 91 LEU A N 1
ATOM 639 C CA . LEU A 1 91 ? 6.088 -2.180 -13.649 1.00 97.00 91 LEU A CA 1
ATOM 640 C C . LEU A 1 91 ? 4.876 -2.909 -13.046 1.00 97.00 91 LEU A C 1
ATOM 642 O O . LEU A 1 91 ? 3.958 -2.263 -12.539 1.00 97.00 91 LEU A O 1
ATOM 646 N N . ASP A 1 92 ? 4.910 -4.243 -12.997 1.00 97.44 92 ASP A N 1
ATOM 647 C CA . ASP A 1 92 ? 3.835 -5.062 -12.415 1.00 97.44 92 ASP A CA 1
ATOM 648 C C . ASP A 1 92 ? 3.646 -4.791 -10.909 1.00 97.44 92 ASP A C 1
ATOM 650 O O . ASP A 1 92 ? 2.526 -4.764 -10.385 1.00 97.44 92 ASP A O 1
ATOM 654 N N . ARG A 1 93 ? 4.745 -4.551 -10.182 1.00 97.56 93 ARG A N 1
ATOM 655 C CA . ARG A 1 93 ? 4.679 -4.137 -8.772 1.00 97.56 93 ARG A CA 1
ATOM 656 C C . ARG A 1 93 ? 4.121 -2.729 -8.616 1.00 97.56 93 ARG A C 1
ATOM 658 O O . ARG A 1 93 ? 3.316 -2.506 -7.715 1.00 97.56 93 ARG A O 1
ATOM 665 N N . ALA A 1 94 ? 4.542 -1.786 -9.459 1.00 97.88 94 ALA A N 1
ATOM 666 C CA . ALA A 1 94 ? 4.066 -0.407 -9.409 1.00 97.88 94 ALA A CA 1
ATOM 667 C C . ALA A 1 94 ? 2.560 -0.326 -9.693 1.00 97.88 94 ALA A C 1
ATOM 669 O O . ALA A 1 94 ? 1.845 0.349 -8.955 1.00 97.88 94 ALA A O 1
ATOM 670 N N . SER A 1 95 ? 2.065 -1.057 -10.695 1.00 97.44 95 SER A N 1
ATOM 671 C CA . SER A 1 95 ? 0.636 -1.111 -11.024 1.00 97.44 95 SER A CA 1
ATOM 672 C C . SER A 1 95 ? -0.187 -1.703 -9.877 1.00 97.44 95 SER A C 1
ATOM 674 O O . SER A 1 95 ? -1.174 -1.105 -9.448 1.00 97.44 95 SER A O 1
ATOM 676 N N . SER A 1 96 ? 0.273 -2.812 -9.291 1.00 98.06 96 SER A N 1
ATOM 677 C CA . SER A 1 96 ? -0.353 -3.412 -8.105 1.00 98.06 96 SER A CA 1
ATOM 678 C C . SER A 1 96 ? -0.387 -2.437 -6.921 1.00 98.06 96 SER A C 1
ATOM 680 O O . SER A 1 96 ? -1.401 -2.314 -6.232 1.00 98.06 96 SER A O 1
ATOM 682 N N . LEU A 1 97 ? 0.704 -1.698 -6.697 1.00 98.12 97 LEU A N 1
ATOM 683 C CA . LEU A 1 97 ? 0.795 -0.715 -5.623 1.00 98.12 97 LEU A CA 1
ATOM 684 C C . LEU A 1 97 ? -0.123 0.495 -5.857 1.00 98.12 97 LEU A C 1
ATOM 686 O O . LEU A 1 97 ? -0.726 0.991 -4.907 1.00 98.12 97 LEU A O 1
ATOM 690 N N . LEU A 1 98 ? -0.280 0.960 -7.100 1.00 98.38 98 LEU A N 1
ATOM 691 C CA . LEU A 1 98 ? -1.201 2.050 -7.448 1.00 98.38 98 LEU A CA 1
ATOM 692 C C . LEU A 1 98 ? -2.664 1.705 -7.144 1.00 98.38 98 LEU A C 1
ATOM 694 O O . LEU A 1 98 ? -3.409 2.595 -6.725 1.00 98.38 98 LEU A O 1
ATOM 698 N N . VAL A 1 99 ? -3.051 0.436 -7.308 1.00 98.31 99 VAL A N 1
ATOM 699 C CA . VAL A 1 99 ? -4.383 -0.070 -6.942 1.00 98.31 99 VAL A CA 1
ATOM 700 C C . VAL A 1 99 ? -4.543 -0.125 -5.422 1.00 98.31 99 VAL A C 1
ATOM 702 O O . VAL A 1 99 ? -5.485 0.436 -4.875 1.00 98.31 99 VAL A O 1
ATOM 705 N N . VAL A 1 100 ? -3.606 -0.757 -4.707 1.00 98.00 100 VAL A N 1
ATOM 706 C CA . VAL A 1 100 ? -3.725 -0.948 -3.246 1.00 98.00 100 VAL A CA 1
ATOM 707 C C . VAL A 1 100 ? -3.629 0.368 -2.465 1.00 98.00 100 VAL A C 1
ATOM 709 O O . VAL A 1 100 ? -4.217 0.486 -1.390 1.00 98.00 100 VAL A O 1
ATOM 712 N N . SER A 1 101 ? -2.902 1.354 -2.994 1.00 98.19 101 SER A N 1
ATOM 713 C CA . SER A 1 101 ? -2.705 2.671 -2.373 1.00 98.19 101 SER A CA 1
ATOM 714 C C . SER A 1 101 ? -3.873 3.644 -2.574 1.00 98.19 101 SER A C 1
ATOM 716 O O . SER A 1 101 ? -3.821 4.777 -2.084 1.00 98.19 101 SER A O 1
ATOM 718 N N . GLU A 1 102 ? -4.930 3.237 -3.282 1.00 98.06 102 GLU A N 1
ATOM 719 C CA . GLU A 1 102 ? -6.088 4.086 -3.542 1.00 98.06 102 GLU A CA 1
ATOM 720 C C . GLU A 1 102 ? -6.792 4.522 -2.254 1.00 98.06 102 GLU A C 1
ATOM 722 O O . GLU A 1 102 ? -7.181 3.704 -1.425 1.00 98.06 102 GLU A O 1
ATOM 727 N N . GLY A 1 103 ? -6.908 5.841 -2.066 1.00 97.62 103 GLY A N 1
ATOM 728 C CA . GLY A 1 103 ? -7.481 6.443 -0.859 1.00 97.62 103 GLY A CA 1
ATOM 729 C C . GLY A 1 103 ? -6.612 6.330 0.402 1.00 97.62 103 GLY A C 1
ATOM 730 O O . GLY A 1 103 ? -7.013 6.843 1.444 1.00 97.62 103 GLY A O 1
ATOM 731 N N . LYS A 1 104 ? -5.435 5.693 0.318 1.00 97.94 104 LYS A N 1
ATOM 732 C CA . LYS A 1 104 ? -4.526 5.468 1.454 1.00 97.94 104 LYS A CA 1
ATOM 733 C C . LYS A 1 104 ? -3.262 6.323 1.381 1.00 97.94 104 LYS A C 1
ATOM 735 O O . LYS A 1 104 ? -2.848 6.897 2.383 1.00 97.94 104 LYS A O 1
ATOM 740 N N . ALA A 1 105 ? -2.648 6.399 0.200 1.00 98.12 105 ALA A N 1
ATOM 741 C CA . ALA A 1 105 ? -1.449 7.202 -0.043 1.00 98.12 105 ALA A CA 1
ATOM 742 C C . ALA A 1 105 ? -1.795 8.611 -0.550 1.00 98.12 105 ALA A C 1
ATOM 744 O O . ALA A 1 105 ? -2.903 8.861 -1.032 1.00 98.12 105 ALA A O 1
ATOM 745 N N . GLN A 1 106 ? -0.829 9.529 -0.481 1.00 98.12 106 GLN A N 1
ATOM 746 C CA . GLN A 1 106 ? -1.001 10.898 -0.961 1.00 98.12 106 GLN A CA 1
ATOM 747 C C . GLN A 1 106 ? -1.160 10.922 -2.486 1.00 98.12 106 GLN A C 1
ATOM 749 O O . GLN A 1 106 ? -0.432 10.251 -3.221 1.00 98.12 106 GLN A O 1
ATOM 754 N N . GLU A 1 107 ? -2.085 11.747 -2.982 1.00 98.00 107 GLU A N 1
ATOM 755 C CA . GLU A 1 107 ? -2.363 11.869 -4.419 1.00 98.00 107 GLU A CA 1
ATOM 756 C C . GLU A 1 107 ? -1.124 12.299 -5.220 1.00 98.00 107 GLU A C 1
ATOM 758 O O . GLU A 1 107 ? -0.865 11.763 -6.299 1.00 98.00 107 GLU A O 1
ATOM 763 N N . ALA A 1 108 ? -0.308 13.202 -4.667 1.00 98.12 108 ALA A N 1
ATOM 764 C CA . ALA A 1 108 ? 0.941 13.640 -5.288 1.00 98.12 108 ALA A CA 1
ATOM 765 C C . ALA A 1 108 ? 1.945 12.484 -5.453 1.00 98.12 108 ALA A C 1
ATOM 767 O O . ALA A 1 108 ? 2.506 12.308 -6.534 1.00 98.12 108 ALA A O 1
ATOM 768 N N . SER A 1 109 ? 2.123 11.656 -4.419 1.00 98.25 109 SER A N 1
ATOM 769 C CA . SER A 1 109 ? 3.018 10.491 -4.442 1.00 98.25 109 SER A CA 1
ATOM 770 C C . SER A 1 109 ? 2.537 9.428 -5.436 1.00 98.25 109 SER A C 1
ATOM 772 O O . SER A 1 109 ? 3.336 8.884 -6.199 1.00 98.25 109 SER A O 1
ATOM 774 N N . ARG A 1 110 ? 1.220 9.180 -5.500 1.00 98.44 110 ARG A N 1
ATOM 775 C CA . ARG A 1 110 ? 0.615 8.280 -6.500 1.00 98.44 110 ARG A CA 1
ATOM 776 C C . ARG A 1 110 ? 0.788 8.807 -7.925 1.00 98.44 110 ARG A C 1
ATOM 778 O O . ARG A 1 110 ? 1.144 8.040 -8.815 1.00 98.44 110 ARG A O 1
ATOM 785 N N . THR A 1 111 ? 0.589 10.107 -8.136 1.00 98.50 111 THR A N 1
ATOM 786 C CA . THR A 1 111 ? 0.789 10.758 -9.442 1.00 98.50 111 THR A CA 1
ATOM 787 C C . THR A 1 111 ? 2.246 10.660 -9.889 1.00 98.50 111 THR A C 1
ATOM 789 O O . THR A 1 111 ? 2.513 10.320 -11.039 1.00 98.50 111 THR A O 1
ATOM 792 N N . ALA A 1 112 ? 3.197 10.884 -8.977 1.00 98.44 112 ALA A N 1
ATOM 793 C CA . ALA A 1 112 ? 4.618 10.722 -9.261 1.00 98.44 112 ALA A CA 1
ATOM 794 C C . ALA A 1 112 ? 4.966 9.270 -9.627 1.00 98.44 112 ALA A C 1
ATOM 796 O O . ALA A 1 112 ? 5.685 9.045 -10.598 1.00 98.44 112 ALA A O 1
ATOM 797 N N . LEU A 1 113 ? 4.414 8.283 -8.909 1.00 98.44 113 LEU A N 1
ATOM 798 C CA . LEU A 1 113 ? 4.587 6.866 -9.238 1.00 98.44 113 LEU A CA 1
ATOM 799 C C . LEU A 1 113 ? 4.033 6.530 -10.632 1.00 98.44 113 LEU A C 1
ATOM 801 O O . LEU A 1 113 ? 4.719 5.870 -11.405 1.00 98.44 113 LEU A O 1
ATOM 805 N N . ALA A 1 114 ? 2.836 7.012 -10.976 1.00 98.38 114 ALA A N 1
ATOM 806 C CA . ALA A 1 114 ? 2.245 6.806 -12.299 1.00 98.38 114 ALA A CA 1
ATOM 807 C C . ALA A 1 114 ? 3.079 7.451 -13.423 1.00 98.38 114 ALA A C 1
ATOM 809 O O . ALA A 1 114 ? 3.276 6.840 -14.471 1.00 98.38 114 ALA A O 1
ATOM 810 N N . ALA A 1 115 ? 3.629 8.647 -13.192 1.00 97.75 115 ALA A N 1
ATOM 811 C CA . ALA A 1 115 ? 4.568 9.275 -14.122 1.00 97.75 115 ALA A CA 1
ATOM 812 C C . ALA A 1 115 ? 5.864 8.458 -14.277 1.00 97.75 115 ALA A C 1
ATOM 814 O O . ALA A 1 115 ? 6.336 8.281 -15.395 1.00 97.75 115 ALA A O 1
ATOM 815 N N . GLY A 1 116 ? 6.408 7.910 -13.184 1.00 97.19 116 GLY A N 1
ATOM 816 C CA . GLY A 1 116 ? 7.582 7.033 -13.228 1.00 97.19 116 GLY A CA 1
ATOM 817 C C . GLY A 1 116 ? 7.338 5.712 -13.968 1.00 97.19 116 GLY A C 1
ATOM 818 O O . GLY A 1 116 ? 8.246 5.202 -14.617 1.00 97.19 116 GLY A O 1
ATOM 819 N N . VAL A 1 117 ? 6.117 5.167 -13.903 1.00 97.56 117 VAL A N 1
ATOM 820 C CA . VAL A 1 117 ? 5.700 4.006 -14.712 1.00 97.56 117 VAL A CA 1
ATOM 821 C C . VAL A 1 117 ? 5.752 4.353 -16.199 1.00 97.56 117 VAL A C 1
ATOM 823 O O . VAL A 1 117 ? 6.416 3.648 -16.953 1.00 97.56 117 VAL A O 1
ATOM 826 N N . ALA A 1 118 ? 5.134 5.468 -16.599 1.00 95.75 118 ALA A N 1
ATOM 827 C CA . ALA A 1 118 ? 5.131 5.914 -17.992 1.00 95.75 118 ALA A CA 1
ATOM 828 C C . ALA A 1 118 ? 6.547 6.219 -18.522 1.00 95.75 118 ALA A C 1
ATOM 830 O O . ALA A 1 118 ? 6.857 5.910 -19.670 1.00 95.75 118 ALA A O 1
ATOM 831 N N . ASP A 1 119 ? 7.420 6.791 -17.686 1.00 93.56 119 ASP A N 1
ATOM 832 C CA . ASP A 1 119 ? 8.821 7.059 -18.035 1.00 93.56 119 ASP A CA 1
ATOM 833 C C . ASP A 1 119 ? 9.621 5.761 -18.247 1.00 93.56 119 ASP A C 1
ATOM 835 O O . ASP A 1 119 ? 10.354 5.622 -19.228 1.00 93.56 119 ASP A O 1
ATOM 839 N N . LEU A 1 120 ? 9.431 4.758 -17.378 1.00 93.88 120 LEU A N 1
ATOM 840 C CA . LEU A 1 120 ? 10.075 3.454 -17.542 1.00 93.88 120 LEU A CA 1
ATOM 841 C C . LEU A 1 120 ? 9.569 2.722 -18.795 1.00 93.88 120 LEU A C 1
ATOM 843 O O . LEU A 1 120 ? 10.387 2.156 -19.521 1.00 93.88 120 LEU A O 1
ATOM 847 N N . GLU A 1 121 ? 8.263 2.758 -19.074 1.00 93.62 121 GLU A N 1
ATOM 848 C CA . GLU A 1 121 ? 7.677 2.207 -20.305 1.00 93.62 121 GLU A CA 1
ATOM 849 C C . GLU A 1 121 ? 8.278 2.864 -21.555 1.00 93.62 121 GLU A C 1
ATOM 851 O O . GLU A 1 121 ? 8.760 2.159 -22.441 1.00 93.62 121 GLU A O 1
ATOM 856 N N . ALA A 1 122 ? 8.367 4.198 -21.588 1.00 90.06 122 ALA A N 1
ATOM 857 C CA . ALA A 1 122 ? 9.003 4.918 -22.691 1.00 90.06 122 ALA A CA 1
ATOM 858 C C . ALA A 1 122 ? 10.490 4.545 -22.853 1.00 90.06 122 ALA A C 1
ATOM 860 O O . ALA A 1 122 ? 10.977 4.369 -23.970 1.00 90.06 122 ALA A O 1
ATOM 861 N N . SER A 1 123 ? 11.217 4.359 -21.745 1.00 89.19 123 SER A N 1
ATOM 862 C CA . SER A 1 123 ? 12.636 3.977 -21.790 1.00 89.19 123 SER A CA 1
ATOM 863 C C . SER A 1 123 ? 12.873 2.565 -22.348 1.00 89.19 123 SER A C 1
ATOM 865 O O . SER A 1 123 ? 13.906 2.326 -22.985 1.00 89.19 123 SER A O 1
ATOM 867 N N . LEU A 1 124 ? 11.916 1.645 -22.145 1.00 88.12 124 LEU A N 1
ATOM 868 C CA . LEU A 1 124 ? 11.961 0.276 -22.670 1.00 88.12 124 LEU A CA 1
ATOM 869 C C . LEU A 1 124 ? 11.852 0.246 -24.198 1.00 88.12 124 LEU A C 1
ATOM 871 O O . LEU A 1 124 ? 12.513 -0.573 -24.846 1.00 88.12 124 LEU A O 1
ATOM 875 N N . ASP A 1 125 ? 11.100 1.180 -24.778 1.00 84.62 125 ASP A N 1
ATOM 876 C CA . ASP A 1 125 ? 10.948 1.302 -26.228 1.00 84.62 125 ASP A CA 1
ATOM 877 C C . ASP A 1 125 ? 12.227 1.825 -26.916 1.00 84.62 125 ASP A C 1
ATOM 879 O O . ASP A 1 125 ? 12.549 1.420 -28.038 1.00 84.62 125 ASP A O 1
ATOM 883 N N . GLU A 1 126 ? 13.024 2.661 -26.239 1.00 79.69 126 GLU A N 1
ATOM 884 C CA . GLU A 1 126 ? 14.218 3.311 -26.808 1.00 79.69 126 GLU A CA 1
ATOM 885 C C . GLU A 1 126 ? 15.487 2.423 -26.860 1.00 79.69 126 GLU A C 1
ATOM 887 O O . GLU A 1 126 ? 16.534 2.860 -27.348 1.00 79.69 126 GLU A O 1
ATOM 892 N N . ARG A 1 127 ? 15.439 1.166 -26.384 1.00 66.44 127 ARG A N 1
ATOM 893 C CA . ARG A 1 127 ? 16.551 0.171 -26.391 1.00 66.44 127 ARG A CA 1
ATOM 894 C C . ARG A 1 127 ? 17.902 0.663 -25.829 1.00 66.44 127 ARG A C 1
ATOM 896 O O . ARG A 1 127 ? 18.949 0.067 -26.091 1.00 66.44 127 ARG A O 1
ATOM 903 N N . SER A 1 128 ? 17.909 1.711 -25.007 1.00 68.62 128 SER A N 1
ATOM 904 C CA . SER A 1 128 ? 19.129 2.303 -24.440 1.00 68.62 128 SER A CA 1
ATOM 905 C C . SER A 1 128 ? 19.416 1.776 -23.029 1.00 68.62 128 SER A C 1
ATOM 907 O O . SER A 1 128 ? 18.932 2.304 -22.032 1.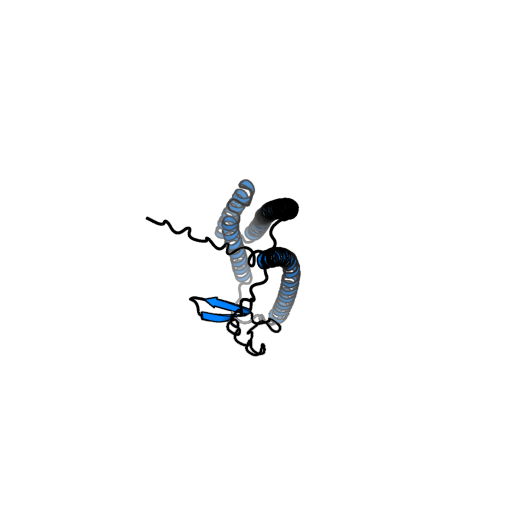00 68.62 128 SER A O 1
ATOM 909 N N . GLY A 1 129 ? 20.219 0.711 -22.919 1.00 65.94 129 GLY A N 1
ATOM 910 C CA . GLY A 1 129 ? 20.411 -0.075 -21.684 1.00 65.94 129 GLY A CA 1
ATOM 911 C C . GLY A 1 129 ? 20.832 0.680 -20.406 1.00 65.94 129 GLY A C 1
ATOM 912 O O . GLY A 1 129 ? 20.550 0.199 -19.311 1.00 65.94 129 GLY A O 1
ATOM 913 N N . SER A 1 130 ? 21.483 1.846 -20.497 1.00 70.25 130 SER A N 1
ATOM 914 C CA . SER A 1 130 ? 21.851 2.651 -19.317 1.00 70.25 130 SER A CA 1
ATOM 915 C C . SER A 1 130 ? 20.677 3.435 -18.725 1.00 70.25 130 SER A C 1
ATOM 917 O O . SER A 1 130 ? 20.585 3.521 -17.505 1.00 70.25 130 SER A O 1
ATOM 919 N N . LEU A 1 131 ? 19.762 3.937 -19.562 1.00 72.12 131 LEU A N 1
ATOM 920 C CA . LEU A 1 131 ? 18.599 4.725 -19.128 1.00 72.12 131 LEU A CA 1
ATOM 921 C C . LEU A 1 131 ? 17.620 3.882 -18.298 1.00 72.12 131 LEU A C 1
ATOM 923 O O . LEU A 1 131 ? 17.089 4.345 -17.293 1.00 72.12 131 LEU A O 1
ATOM 927 N N . HIS A 1 132 ? 17.490 2.597 -18.638 1.00 81.75 132 HIS A N 1
ATOM 928 C CA . HIS A 1 132 ? 16.648 1.640 -17.919 1.00 81.75 132 HIS A CA 1
ATOM 929 C C . HIS A 1 132 ? 17.001 1.524 -16.434 1.00 81.75 132 HIS A C 1
ATOM 931 O O . HIS A 1 132 ? 16.122 1.366 -15.593 1.00 81.75 132 HIS A O 1
ATOM 937 N N . ARG A 1 133 ? 18.296 1.562 -16.090 1.00 86.19 133 ARG A N 1
ATOM 938 C CA . ARG A 1 133 ? 18.726 1.360 -14.701 1.00 86.19 133 ARG A CA 1
ATOM 939 C C . ARG A 1 133 ? 18.301 2.531 -13.821 1.00 86.19 133 ARG A C 1
ATOM 941 O O . ARG A 1 133 ? 17.807 2.300 -12.719 1.00 86.19 133 ARG A O 1
ATOM 948 N N . ASP A 1 134 ? 18.491 3.749 -14.311 1.00 89.44 134 ASP A N 1
ATOM 949 C CA . ASP A 1 134 ? 18.178 4.965 -13.564 1.00 89.44 134 ASP A CA 1
ATOM 950 C C . ASP A 1 134 ? 16.656 5.144 -13.431 1.00 89.44 134 ASP A C 1
ATOM 952 O O . ASP A 1 134 ? 16.169 5.462 -12.343 1.00 89.44 134 ASP A O 1
ATOM 956 N N . ALA A 1 135 ? 15.894 4.823 -14.484 1.00 91.50 135 ALA A N 1
ATOM 957 C CA . ALA A 1 135 ? 14.430 4.790 -14.446 1.00 91.50 135 ALA A CA 1
ATOM 958 C C . ALA A 1 135 ? 13.900 3.741 -13.447 1.00 91.50 135 ALA A C 1
ATOM 960 O O . ALA A 1 135 ? 13.072 4.056 -12.593 1.00 91.50 135 ALA A O 1
ATOM 961 N N . VAL A 1 136 ? 14.439 2.513 -13.461 1.00 94.25 136 VAL A N 1
ATOM 962 C CA . VAL A 1 136 ? 14.080 1.462 -12.486 1.00 94.25 136 VAL A CA 1
ATOM 963 C C . VAL A 1 136 ? 14.406 1.882 -11.051 1.00 94.25 136 VAL A C 1
ATOM 965 O O . VAL A 1 136 ? 13.609 1.647 -10.141 1.00 94.25 136 VAL A O 1
ATOM 968 N N . GLN A 1 137 ? 15.568 2.498 -10.820 1.00 94.75 137 GLN A N 1
ATOM 969 C CA . GLN A 1 137 ? 15.951 2.982 -9.492 1.00 94.75 137 GLN A CA 1
ATOM 970 C C . GLN A 1 137 ? 14.985 4.070 -9.005 1.00 94.75 137 GLN A C 1
ATOM 972 O O . GLN A 1 137 ? 14.529 4.020 -7.864 1.00 94.75 137 GLN A O 1
ATOM 977 N N . THR A 1 138 ? 14.639 5.014 -9.880 1.00 95.62 138 THR A N 1
ATOM 978 C CA . THR A 1 138 ? 13.677 6.083 -9.588 1.00 95.62 138 THR A CA 1
ATOM 979 C C . THR A 1 138 ? 12.303 5.504 -9.253 1.00 95.62 138 THR A C 1
ATOM 981 O O . THR A 1 138 ? 11.719 5.854 -8.227 1.00 95.62 138 THR A O 1
ATOM 984 N N . LEU A 1 139 ? 11.819 4.545 -10.050 1.00 97.19 139 LEU A N 1
ATOM 985 C CA . LEU A 1 139 ? 10.545 3.869 -9.809 1.00 97.19 139 LEU A CA 1
ATOM 986 C C . LEU A 1 139 ? 10.515 3.167 -8.443 1.00 97.19 139 LEU A C 1
ATOM 988 O O . LEU A 1 139 ? 9.520 3.265 -7.728 1.00 97.19 139 LEU A O 1
ATOM 992 N N . ARG A 1 140 ? 11.611 2.516 -8.035 1.00 97.75 140 ARG A N 1
ATOM 993 C CA . ARG A 1 140 ? 11.717 1.857 -6.721 1.00 97.75 140 ARG A CA 1
ATOM 994 C C . ARG A 1 140 ? 11.625 2.827 -5.548 1.00 97.75 140 ARG A C 1
ATOM 996 O O . ARG A 1 140 ? 10.978 2.508 -4.552 1.00 97.75 140 ARG A O 1
ATOM 1003 N N . GLU A 1 141 ? 12.241 4.003 -5.641 1.00 98.19 141 GLU A N 1
ATOM 1004 C CA . GLU A 1 141 ? 12.126 5.016 -4.582 1.00 98.19 141 GLU A CA 1
ATOM 1005 C C . GLU A 1 141 ? 10.695 5.573 -4.490 1.00 98.19 141 GLU A C 1
ATOM 1007 O O . GLU A 1 141 ? 10.162 5.760 -3.390 1.00 98.19 141 GLU A O 1
ATOM 1012 N N . LEU A 1 142 ? 10.022 5.750 -5.631 1.00 98.31 142 LEU A N 1
ATOM 1013 C CA . LEU A 1 142 ? 8.609 6.139 -5.672 1.00 98.31 142 LEU A CA 1
ATOM 1014 C C . LEU A 1 142 ? 7.706 5.053 -5.066 1.00 98.31 142 LEU A C 1
ATOM 1016 O O . LEU A 1 142 ? 6.871 5.355 -4.212 1.00 98.31 142 LEU A O 1
ATOM 1020 N N . GLN A 1 143 ? 7.914 3.782 -5.426 1.00 98.31 143 GLN A N 1
ATOM 1021 C CA . GLN A 1 143 ? 7.207 2.642 -4.830 1.00 98.31 143 GLN A CA 1
ATOM 1022 C C . GLN A 1 143 ? 7.412 2.580 -3.314 1.00 98.31 143 GLN A C 1
ATOM 1024 O O . GLN A 1 143 ? 6.461 2.373 -2.564 1.00 98.31 143 GLN A O 1
ATOM 1029 N N . LYS A 1 144 ? 8.645 2.785 -2.840 1.00 98.38 144 LYS A N 1
ATOM 1030 C CA . LYS A 1 144 ? 8.959 2.808 -1.408 1.00 98.38 144 LYS A CA 1
ATOM 1031 C C . LYS A 1 144 ? 8.208 3.925 -0.686 1.00 98.38 144 LYS A C 1
ATOM 1033 O O . LYS A 1 144 ? 7.694 3.696 0.405 1.00 98.38 144 LYS A O 1
ATOM 1038 N N . THR A 1 145 ? 8.121 5.102 -1.302 1.00 98.12 145 THR A N 1
ATOM 1039 C CA . THR A 1 145 ? 7.396 6.255 -0.753 1.00 98.12 145 THR A CA 1
ATOM 1040 C C . THR A 1 145 ? 5.902 5.955 -0.634 1.00 98.12 145 THR A C 1
ATOM 1042 O O . THR A 1 145 ? 5.349 6.024 0.462 1.00 98.12 145 THR A O 1
ATOM 1045 N N . VAL A 1 146 ? 5.261 5.515 -1.722 1.00 98.50 146 VAL A N 1
ATOM 1046 C CA . VAL A 1 146 ? 3.828 5.164 -1.733 1.00 98.50 146 VAL A CA 1
ATOM 1047 C C . VAL A 1 146 ? 3.522 3.995 -0.787 1.00 98.50 146 VAL A C 1
ATOM 1049 O O . VAL A 1 146 ? 2.509 4.005 -0.084 1.00 98.50 146 VAL A O 1
ATOM 1052 N N . GLY A 1 147 ? 4.405 2.996 -0.721 1.00 97.75 147 GLY A N 1
ATOM 1053 C CA . GLY A 1 147 ? 4.280 1.869 0.203 1.00 97.75 147 GLY A CA 1
ATOM 1054 C C . GLY A 1 147 ? 4.360 2.300 1.669 1.00 97.75 147 GLY A C 1
ATOM 1055 O O . GLY A 1 147 ? 3.545 1.863 2.478 1.00 97.75 147 GLY A O 1
ATOM 1056 N N . ALA A 1 148 ? 5.289 3.197 2.012 1.00 97.75 148 ALA A N 1
ATOM 1057 C CA . ALA A 1 148 ? 5.411 3.733 3.366 1.00 97.75 148 ALA A CA 1
ATOM 1058 C C . ALA A 1 148 ? 4.179 4.554 3.780 1.00 97.75 148 ALA A C 1
ATOM 1060 O O . ALA A 1 148 ? 3.689 4.392 4.895 1.00 97.75 148 ALA A O 1
ATOM 1061 N N . GLU A 1 149 ? 3.647 5.389 2.883 1.00 97.31 149 GLU A N 1
ATOM 1062 C CA . GLU A 1 149 ? 2.408 6.140 3.127 1.00 97.31 149 GLU A CA 1
ATOM 1063 C C . GLU A 1 149 ? 1.208 5.210 3.340 1.00 97.31 149 GLU A C 1
ATOM 1065 O O . GLU A 1 149 ? 0.437 5.401 4.278 1.00 97.31 149 GLU A O 1
ATOM 1070 N N . THR A 1 150 ? 1.089 4.165 2.517 1.00 98.19 150 THR A N 1
ATOM 1071 C CA . THR A 1 150 ? 0.015 3.169 2.634 1.00 98.19 150 THR A CA 1
ATOM 1072 C C . THR A 1 150 ? 0.072 2.451 3.985 1.00 98.19 150 THR A C 1
ATOM 1074 O O . THR A 1 150 ? -0.941 2.357 4.674 1.00 98.19 150 THR A O 1
ATOM 1077 N N . LEU A 1 151 ? 1.259 2.008 4.411 1.00 97.62 151 LEU A N 1
ATOM 1078 C CA . LEU A 1 151 ? 1.449 1.371 5.719 1.00 97.62 151 LEU A CA 1
ATOM 1079 C C . LEU A 1 151 ? 1.176 2.332 6.885 1.00 97.62 151 LEU A C 1
ATOM 1081 O O . LEU A 1 151 ? 0.614 1.923 7.900 1.00 97.62 151 LEU A O 1
ATOM 1085 N N . ALA A 1 152 ? 1.554 3.606 6.754 1.00 97.38 152 ALA A N 1
ATOM 1086 C CA . ALA A 1 152 ? 1.268 4.618 7.767 1.00 97.38 152 ALA A CA 1
ATOM 1087 C C . ALA A 1 152 ? -0.243 4.861 7.917 1.00 97.38 152 ALA A C 1
ATOM 1089 O O . ALA A 1 152 ? -0.735 4.970 9.041 1.00 97.38 152 ALA A O 1
ATOM 1090 N N . TRP A 1 153 ? -0.981 4.891 6.803 1.00 98.12 153 TRP A N 1
ATOM 1091 C CA . TRP A 1 153 ? -2.441 4.971 6.812 1.00 98.12 153 TRP A CA 1
ATOM 1092 C C . TRP A 1 153 ? -3.071 3.748 7.493 1.00 98.12 153 TRP A C 1
ATOM 1094 O O . TRP A 1 153 ? -3.914 3.906 8.374 1.00 98.12 153 TRP A O 1
ATOM 1104 N N . GLU A 1 154 ? -2.619 2.535 7.160 1.00 97.75 154 GLU A N 1
ATOM 1105 C CA . GLU A 1 154 ? -3.143 1.295 7.758 1.00 97.75 154 GLU A CA 1
ATOM 1106 C C . GLU A 1 154 ? -2.889 1.236 9.271 1.00 97.75 154 GLU A C 1
ATOM 1108 O O . GLU A 1 154 ? -3.771 0.847 10.038 1.00 97.75 154 GLU A O 1
ATOM 1113 N N . ALA A 1 155 ? -1.715 1.687 9.723 1.00 96.56 155 ALA A N 1
ATOM 1114 C CA . ALA A 1 155 ? -1.394 1.784 11.144 1.00 96.56 155 ALA A CA 1
ATOM 1115 C C . ALA A 1 155 ? -2.276 2.812 11.877 1.00 96.56 155 ALA A C 1
ATOM 1117 O O . ALA A 1 155 ? -2.727 2.551 12.995 1.00 96.56 155 ALA A O 1
ATOM 1118 N N . ALA A 1 156 ? -2.545 3.964 11.255 1.00 96.81 156 ALA A N 1
ATOM 1119 C CA . ALA A 1 156 ? -3.429 4.982 11.820 1.00 96.81 156 ALA A CA 1
ATOM 1120 C C . ALA A 1 156 ? -4.877 4.480 11.934 1.00 96.81 156 ALA A C 1
ATOM 1122 O O . ALA A 1 156 ? -5.528 4.691 12.959 1.00 96.81 156 ALA A O 1
ATOM 1123 N N . GLU A 1 157 ? -5.360 3.763 10.922 1.00 98.25 157 GLU A N 1
ATOM 1124 C CA . GLU A 1 157 ? -6.707 3.196 10.917 1.00 98.25 157 GLU A CA 1
ATOM 1125 C C . GLU A 1 157 ? -6.864 2.085 11.964 1.00 98.25 157 GLU A C 1
ATOM 1127 O O . GLU A 1 157 ? -7.837 2.064 12.721 1.00 98.25 157 GLU A O 1
ATOM 1132 N N . ALA A 1 158 ? -5.864 1.210 12.096 1.00 97.06 158 ALA A N 1
ATOM 1133 C CA . ALA A 1 158 ? -5.838 0.207 13.156 1.00 97.06 158 ALA A CA 1
ATOM 1134 C C . ALA A 1 158 ? -5.868 0.849 14.556 1.00 97.06 158 ALA A C 1
ATOM 1136 O O . ALA A 1 158 ? -6.593 0.386 15.440 1.00 97.06 158 ALA A O 1
ATOM 1137 N N . ALA A 1 159 ? -5.126 1.944 14.758 1.00 96.88 159 ALA A N 1
ATOM 1138 C CA . ALA A 1 159 ? -5.135 2.685 16.018 1.00 96.88 159 ALA A CA 1
ATOM 1139 C C . ALA A 1 159 ? -6.502 3.329 16.310 1.00 96.88 159 ALA A C 1
ATOM 1141 O O . ALA A 1 159 ? -6.955 3.301 17.457 1.00 96.88 159 ALA A O 1
ATOM 1142 N N . ARG A 1 160 ? -7.187 3.862 15.287 1.00 98.12 160 ARG A N 1
ATOM 1143 C CA . ARG A 1 160 ? -8.548 4.407 15.417 1.00 98.12 160 ARG A CA 1
ATOM 1144 C C . ARG A 1 160 ? -9.533 3.336 15.886 1.00 98.12 160 ARG A C 1
ATOM 1146 O O . ARG A 1 160 ? -10.229 3.544 16.877 1.00 98.12 160 ARG A O 1
ATOM 1153 N N . ILE A 1 161 ? -9.535 2.172 15.234 1.00 97.94 161 ILE A N 1
ATOM 1154 C CA . ILE A 1 161 ? -10.404 1.039 15.596 1.00 97.94 161 ILE A CA 1
ATOM 1155 C C . ILE A 1 161 ? -10.121 0.568 17.031 1.00 97.94 161 ILE A C 1
ATOM 1157 O O . ILE A 1 161 ? -11.048 0.318 17.802 1.00 97.94 161 ILE A O 1
ATOM 1161 N N . ALA A 1 162 ? -8.846 0.487 17.427 1.00 97.19 162 ALA A N 1
ATOM 1162 C CA . ALA A 1 162 ? -8.469 0.107 18.787 1.00 97.19 162 ALA A CA 1
ATOM 1163 C C . ALA A 1 162 ? -8.964 1.117 19.840 1.00 97.19 162 ALA A C 1
ATOM 1165 O O . ALA A 1 162 ? -9.430 0.717 20.909 1.00 97.19 162 ALA A O 1
ATOM 1166 N N . ALA A 1 163 ? -8.903 2.418 19.540 1.00 96.75 163 ALA A N 1
ATOM 1167 C CA . ALA A 1 163 ? -9.420 3.459 20.423 1.00 96.75 163 ALA A CA 1
ATOM 1168 C C . ALA A 1 163 ? -10.950 3.377 20.577 1.00 96.75 163 ALA A C 1
ATOM 1170 O O . ALA A 1 163 ? -11.458 3.477 21.694 1.00 96.75 163 ALA A O 1
ATOM 1171 N N . GLU A 1 164 ? -11.682 3.136 19.48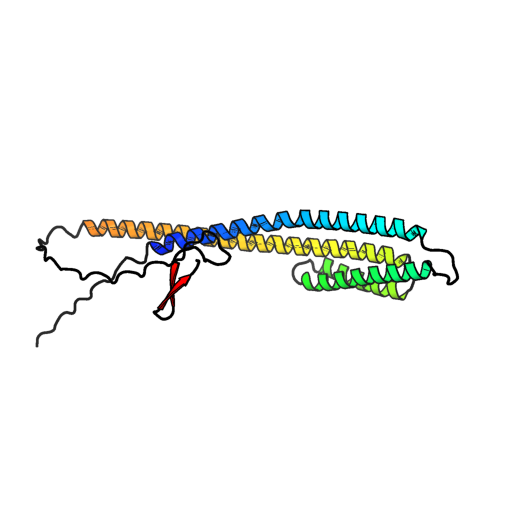7 1.00 97.69 164 GLU A N 1
ATOM 1172 C CA . GLU A 1 164 ? -13.139 2.936 19.514 1.00 97.69 164 GLU A CA 1
ATOM 1173 C C . GLU A 1 164 ? -13.528 1.701 20.337 1.00 97.69 164 GLU A C 1
ATOM 1175 O O . GLU A 1 164 ? -14.429 1.765 21.176 1.00 97.69 164 GLU A O 1
ATOM 1180 N N . ALA A 1 165 ? -12.798 0.594 20.181 1.00 97.31 165 ALA A N 1
ATOM 1181 C CA . ALA A 1 165 ? -13.009 -0.611 20.978 1.00 97.31 165 ALA A CA 1
ATOM 1182 C C . ALA A 1 165 ? -12.760 -0.369 22.479 1.00 97.31 165 ALA A C 1
ATOM 1184 O O . ALA A 1 165 ? -13.534 -0.833 23.319 1.00 97.31 165 ALA A O 1
ATOM 1185 N N . ALA A 1 166 ? -11.719 0.394 22.830 1.00 97.25 166 ALA A N 1
ATOM 1186 C CA . ALA A 1 166 ? -11.435 0.754 24.219 1.00 97.25 166 ALA A CA 1
ATOM 1187 C C . ALA A 1 166 ? -12.546 1.628 24.831 1.00 97.25 166 ALA A C 1
ATOM 1189 O O . ALA A 1 166 ? -12.952 1.399 25.971 1.00 97.25 166 ALA A O 1
ATOM 1190 N N . GLN A 1 167 ? -13.088 2.584 24.069 1.00 97.88 167 GLN A N 1
ATOM 1191 C CA . GLN A 1 167 ? -14.221 3.407 24.509 1.00 97.88 167 GLN A CA 1
ATOM 1192 C C . GLN A 1 167 ? -15.493 2.574 24.712 1.00 97.88 167 GLN A C 1
ATOM 1194 O O . GLN A 1 167 ? -16.195 2.758 25.707 1.00 97.88 167 GLN A O 1
ATOM 1199 N N . ALA A 1 168 ? -15.772 1.623 23.817 1.00 97.38 168 ALA A N 1
ATOM 1200 C CA . ALA A 1 168 ? -16.904 0.711 23.964 1.00 97.38 168 ALA A CA 1
ATOM 1201 C C . ALA A 1 168 ? -16.768 -0.186 25.210 1.00 97.38 168 ALA A C 1
ATOM 1203 O O . ALA A 1 168 ? -17.742 -0.383 25.940 1.00 97.38 168 ALA A O 1
ATOM 1204 N N . ALA A 1 169 ? -15.560 -0.685 25.496 1.00 97.56 169 ALA A N 1
ATOM 1205 C CA . ALA A 1 169 ? -15.286 -1.482 26.691 1.00 97.56 169 ALA A CA 1
ATOM 1206 C C . ALA A 1 169 ? -15.471 -0.674 27.989 1.00 97.56 169 ALA A C 1
ATOM 1208 O O . ALA A 1 169 ? -16.050 -1.173 28.956 1.00 97.56 169 ALA A O 1
ATOM 1209 N N . GLU A 1 170 ? -15.033 0.587 28.004 1.00 97.19 170 GLU A N 1
ATOM 1210 C CA . GLU A 1 170 ? -15.233 1.500 29.133 1.00 97.19 170 GLU A CA 1
ATOM 1211 C C . GLU A 1 170 ? -16.723 1.782 29.378 1.00 97.19 170 GLU A C 1
ATOM 1213 O O . GLU A 1 170 ? -17.204 1.660 30.506 1.00 97.19 170 GLU A O 1
ATOM 1218 N N . ALA A 1 171 ? -17.479 2.083 28.318 1.00 97.38 171 ALA A N 1
ATOM 1219 C CA . ALA A 1 171 ? -18.920 2.307 28.414 1.00 97.38 171 ALA A CA 1
ATOM 1220 C C . ALA A 1 171 ? -19.658 1.073 28.962 1.00 97.38 171 ALA A C 1
ATOM 1222 O O . ALA A 1 171 ? -20.526 1.201 29.828 1.00 97.38 171 ALA A O 1
ATOM 1223 N N . ALA A 1 172 ? -19.273 -0.129 28.517 1.00 97.81 172 ALA A N 1
ATOM 1224 C CA . ALA A 1 172 ? -19.821 -1.379 29.035 1.00 97.81 172 ALA A CA 1
ATOM 1225 C C . ALA A 1 172 ? -19.493 -1.592 30.524 1.00 97.81 172 ALA A C 1
ATOM 1227 O O . ALA A 1 172 ? -20.348 -2.070 31.273 1.00 97.81 172 ALA A O 1
ATOM 1228 N N . ARG A 1 173 ? -18.289 -1.209 30.979 1.00 98.50 173 ARG A N 1
ATOM 1229 C CA . ARG A 1 173 ? -17.917 -1.283 32.401 1.00 98.50 173 ARG A CA 1
ATOM 1230 C C . ARG A 1 173 ? -18.781 -0.356 33.253 1.00 98.50 173 ARG A C 1
ATOM 1232 O O . ARG A 1 173 ? -19.342 -0.811 34.247 1.00 98.50 173 ARG A O 1
ATOM 1239 N N . VAL A 1 174 ? -18.940 0.902 32.841 1.00 98.56 174 VAL A N 1
ATOM 1240 C CA . VAL A 1 174 ? -19.768 1.888 33.558 1.00 98.56 174 VAL A CA 1
ATOM 1241 C C . VAL A 1 174 ? -21.223 1.422 33.656 1.00 98.56 174 VAL A C 1
ATOM 1243 O O . VAL A 1 174 ? -21.845 1.545 34.710 1.00 98.56 174 VAL A O 1
ATOM 1246 N N . GLU A 1 175 ? -21.773 0.844 32.590 1.00 97.81 175 GLU A N 1
ATOM 1247 C CA . GLU A 1 175 ? -23.134 0.305 32.617 1.00 97.81 175 GLU A CA 1
ATOM 1248 C C . GLU A 1 175 ? -23.254 -0.923 33.536 1.00 97.81 175 GLU A C 1
ATOM 1250 O O . GLU A 1 175 ? -24.196 -1.024 34.323 1.00 97.81 175 GLU A O 1
ATOM 1255 N N . ALA A 1 176 ? -22.267 -1.823 33.529 1.00 97.56 176 ALA A N 1
ATOM 1256 C CA . ALA A 1 176 ? -22.240 -2.961 34.446 1.00 97.56 176 ALA A CA 1
ATOM 1257 C C . ALA A 1 176 ? -22.145 -2.532 35.925 1.00 97.56 176 ALA A C 1
ATOM 1259 O O . ALA A 1 176 ? -22.747 -3.178 36.789 1.00 97.56 176 ALA A O 1
ATOM 1260 N N . GLU A 1 177 ? -21.416 -1.451 36.222 1.00 98.19 177 GLU A N 1
ATOM 1261 C CA . GLU A 1 177 ? -21.346 -0.838 37.554 1.00 98.19 177 GLU A CA 1
ATOM 1262 C C . GLU A 1 177 ? -22.692 -0.220 37.961 1.00 98.19 177 GLU A C 1
ATOM 1264 O O . GLU A 1 177 ? -23.164 -0.466 39.072 1.00 98.19 177 GLU A O 1
ATOM 1269 N N . ARG A 1 178 ? -23.368 0.499 37.052 1.00 98.00 178 ARG A N 1
ATOM 1270 C CA . ARG A 1 178 ? -24.718 1.047 37.291 1.00 98.00 178 ARG A CA 1
ATOM 1271 C C . ARG A 1 178 ? -25.739 -0.046 37.581 1.00 98.00 178 ARG A C 1
ATOM 1273 O O . ARG A 1 178 ? -26.509 0.072 38.531 1.00 98.00 178 ARG A O 1
ATOM 1280 N N . GLN A 1 179 ? -25.717 -1.133 36.813 1.00 97.38 179 GLN A N 1
ATOM 1281 C CA . GLN A 1 179 ? -26.598 -2.279 37.040 1.00 97.38 179 GLN A CA 1
ATOM 1282 C C . GLN A 1 179 ? -26.307 -2.970 38.377 1.00 97.38 179 GLN A C 1
ATOM 1284 O O . GLN A 1 179 ? -27.235 -3.388 39.069 1.00 97.38 179 GLN A O 1
ATOM 1289 N N . ALA A 1 180 ? -25.035 -3.066 38.779 1.00 96.31 180 ALA A N 1
ATOM 1290 C CA . ALA A 1 180 ? -24.665 -3.611 40.084 1.00 96.31 180 ALA A CA 1
ATOM 1291 C C . ALA A 1 180 ? -25.134 -2.715 41.248 1.00 96.31 180 ALA A C 1
ATOM 1293 O O . ALA A 1 180 ? -25.615 -3.233 42.260 1.00 96.31 180 ALA A O 1
ATOM 1294 N N . ALA A 1 181 ? -25.041 -1.390 41.100 1.00 95.56 181 ALA A N 1
ATOM 1295 C CA . ALA A 1 181 ? -25.550 -0.431 42.079 1.00 95.56 181 ALA A CA 1
ATOM 1296 C C . ALA A 1 181 ? -27.082 -0.509 42.205 1.00 95.56 181 ALA A C 1
ATOM 1298 O O . ALA A 1 181 ? -27.589 -0.700 43.308 1.00 95.56 181 ALA A O 1
ATOM 1299 N N . ALA A 1 182 ? -27.811 -0.491 41.083 1.00 94.75 182 ALA A N 1
ATOM 1300 C CA . ALA A 1 182 ? -29.272 -0.615 41.067 1.00 94.75 182 ALA A CA 1
ATOM 1301 C C . ALA A 1 182 ? -29.761 -1.946 41.673 1.00 94.75 182 ALA A C 1
ATOM 1303 O O . ALA A 1 182 ? -30.738 -1.980 42.421 1.00 94.75 182 ALA A O 1
ATOM 1304 N N . ALA A 1 183 ? -29.057 -3.054 41.408 1.00 92.38 183 ALA A N 1
ATOM 1305 C CA . ALA A 1 183 ? -29.365 -4.346 42.023 1.00 92.38 183 ALA A CA 1
ATOM 1306 C C . ALA A 1 183 ? -29.154 -4.340 43.549 1.00 92.38 183 ALA A C 1
ATOM 1308 O O . ALA A 1 183 ? -29.893 -5.007 44.274 1.00 92.38 183 ALA A O 1
ATOM 1309 N N . SER A 1 184 ? -28.169 -3.581 44.041 1.00 91.56 184 SER A N 1
ATOM 1310 C CA . SER A 1 184 ? -27.899 -3.442 45.477 1.00 91.56 184 SER A CA 1
ATOM 1311 C C . SER A 1 184 ? -28.982 -2.616 46.178 1.00 91.56 184 SER A C 1
ATOM 1313 O O . SER A 1 184 ? -29.445 -3.010 47.247 1.00 91.56 184 SER A O 1
ATOM 1315 N N . GLU A 1 185 ? -29.452 -1.531 45.555 1.00 89.06 185 GLU A N 1
ATOM 1316 C CA . GLU A 1 185 ? -30.573 -0.727 46.066 1.00 89.06 185 GLU A CA 1
ATOM 1317 C C . GLU A 1 185 ? -31.874 -1.542 46.139 1.00 89.06 185 GLU A C 1
ATOM 1319 O O . GLU A 1 185 ? -32.544 -1.552 47.173 1.00 89.06 185 GLU A O 1
ATOM 1324 N N . ALA A 1 186 ? -32.191 -2.304 45.086 1.00 85.75 186 ALA A N 1
ATOM 1325 C CA . ALA A 1 186 ? -33.362 -3.181 45.066 1.00 85.75 186 ALA A CA 1
ATOM 1326 C C . ALA A 1 186 ? -33.308 -4.259 46.165 1.00 85.75 186 ALA A C 1
ATOM 1328 O O . ALA A 1 186 ? -34.322 -4.554 46.804 1.00 85.75 186 ALA A O 1
ATOM 1329 N N . ALA A 1 187 ? -32.124 -4.825 46.425 1.00 84.44 187 ALA A N 1
ATOM 1330 C CA . ALA A 1 187 ? -31.937 -5.781 47.511 1.00 84.44 187 ALA A CA 1
ATOM 1331 C C . ALA A 1 187 ? -32.212 -5.139 48.881 1.00 84.44 187 ALA A C 1
ATOM 1333 O O . ALA A 1 187 ? -32.907 -5.744 49.696 1.00 84.44 187 ALA A O 1
ATOM 1334 N N . SER A 1 188 ? -31.744 -3.910 49.129 1.00 77.81 188 SER A N 1
ATOM 1335 C CA . SER A 1 188 ? -31.982 -3.198 50.392 1.00 77.81 188 SER A CA 1
ATOM 1336 C C . SER A 1 188 ? -33.460 -2.880 50.650 1.00 77.81 188 SER A C 1
ATOM 1338 O O . SER A 1 188 ? -33.901 -3.004 51.790 1.00 77.81 188 SER A O 1
ATOM 1340 N N . SER A 1 189 ? -34.248 -2.545 49.622 1.00 72.12 189 SER A N 1
ATOM 1341 C CA . SER A 1 189 ? -35.691 -2.283 49.776 1.00 72.12 189 SER A CA 1
ATOM 1342 C C . SER A 1 189 ? -36.520 -3.539 50.078 1.00 72.12 189 SER A C 1
ATOM 1344 O O . SER A 1 189 ? -37.578 -3.439 50.695 1.00 72.12 189 SER A O 1
ATOM 1346 N N . SER A 1 190 ? -36.044 -4.729 49.693 1.00 69.38 190 SER A N 1
ATOM 1347 C CA . SER A 1 190 ? -36.764 -5.991 49.936 1.00 69.38 190 SER A CA 1
ATOM 1348 C C . SER A 1 190 ? -36.784 -6.431 51.410 1.00 69.38 190 SER A C 1
ATOM 1350 O O . SER A 1 190 ? -37.682 -7.164 51.817 1.00 69.38 190 SER A O 1
ATOM 1352 N N . TRP A 1 191 ? -35.842 -5.956 52.234 1.00 64.50 191 TRP A N 1
ATOM 1353 C CA . TRP A 1 191 ? -35.732 -6.357 53.645 1.00 64.50 191 TRP A CA 1
ATOM 1354 C C . TRP A 1 191 ? -36.652 -5.580 54.597 1.00 64.50 191 TRP A C 1
ATOM 1356 O O . TRP A 1 191 ? -36.898 -6.042 55.710 1.00 64.50 191 TRP A O 1
ATOM 1366 N N . THR A 1 192 ? -37.194 -4.431 54.187 1.00 58.75 192 THR A N 1
ATOM 1367 C CA . THR A 1 192 ? -38.057 -3.592 55.042 1.00 58.75 192 THR A CA 1
ATOM 1368 C C . THR A 1 192 ? -39.557 -3.894 54.927 1.00 58.75 192 THR A C 1
ATOM 1370 O O . THR A 1 192 ? -40.316 -3.452 55.784 1.00 58.75 192 THR A O 1
ATOM 1373 N N . GLU A 1 193 ? -39.991 -4.699 53.949 1.00 55.94 193 GLU A N 1
ATOM 1374 C CA . GLU A 1 193 ? -41.414 -4.999 53.671 1.00 55.94 193 GLU A CA 1
ATOM 1375 C C . GLU A 1 193 ? -41.810 -6.463 53.990 1.00 55.94 193 GLU A C 1
ATOM 1377 O O . GLU A 1 193 ? -42.726 -7.033 53.403 1.00 55.94 193 GLU A O 1
ATOM 1382 N N . SER A 1 194 ? -41.100 -7.143 54.893 1.00 54.56 194 SER A N 1
ATOM 1383 C CA . SER A 1 194 ? -41.451 -8.511 55.323 1.00 54.56 194 SER A CA 1
ATOM 1384 C C . SER A 1 194 ? -41.246 -8.700 56.823 1.00 54.56 194 SER A C 1
ATOM 1386 O O . SER A 1 194 ? -40.505 -9.559 57.283 1.00 54.56 194 SER A O 1
ATOM 1388 N N . SER A 1 195 ? -41.934 -7.873 57.607 1.00 54.09 195 SER A N 1
ATOM 1389 C CA . SER A 1 195 ? -42.223 -8.143 59.019 1.00 54.09 195 SER A CA 1
ATOM 1390 C C . SER A 1 195 ? -43.736 -8.163 59.218 1.00 54.09 195 SER A C 1
ATOM 1392 O O . SER A 1 195 ? -44.301 -7.167 59.654 1.00 54.09 195 SER A O 1
ATOM 1394 N N . SER A 1 196 ? -44.387 -9.267 58.832 1.00 54.97 196 SER A N 1
ATOM 1395 C CA . SER A 1 196 ? -45.644 -9.812 59.398 1.00 54.97 196 SER A CA 1
ATOM 1396 C C . SER A 1 196 ? -46.369 -10.667 58.359 1.00 54.97 196 SER A C 1
ATOM 1398 O O . SER A 1 196 ? -47.177 -10.157 57.590 1.00 54.97 196 SER A O 1
ATOM 1400 N N . SER A 1 197 ? -46.091 -11.969 58.341 1.00 49.28 197 SER A N 1
ATOM 1401 C CA . SER A 1 197 ? -47.048 -13.018 57.957 1.00 49.28 197 SER A CA 1
ATOM 1402 C C . SER A 1 197 ? -46.439 -14.369 58.327 1.00 49.28 197 SER A C 1
ATOM 1404 O O . SER A 1 197 ? -45.563 -14.880 57.634 1.00 49.28 197 SER A O 1
ATOM 1406 N N . GLU A 1 198 ? -46.879 -14.928 59.455 1.00 56.75 198 GLU A N 1
ATOM 1407 C CA . GLU A 1 198 ? -46.713 -16.348 59.766 1.00 56.75 198 GLU A CA 1
ATOM 1408 C C . GLU A 1 198 ? -47.378 -17.166 58.653 1.00 56.75 198 GLU A C 1
ATOM 1410 O O . GLU A 1 198 ? -48.603 -17.220 58.556 1.00 56.75 198 GLU A O 1
ATOM 1415 N N . ALA A 1 199 ? -46.574 -17.795 57.799 1.00 52.44 199 ALA A N 1
ATOM 1416 C CA . ALA A 1 199 ? -47.042 -18.792 56.850 1.00 52.44 199 ALA A CA 1
ATOM 1417 C C . ALA A 1 199 ? -46.365 -20.128 57.167 1.00 52.44 199 ALA A C 1
ATOM 1419 O O . ALA A 1 199 ? -45.144 -20.278 57.137 1.00 52.44 199 ALA A O 1
ATOM 1420 N N . THR A 1 200 ? -47.211 -21.081 57.533 1.00 52.62 200 THR A N 1
ATOM 1421 C CA . THR A 1 200 ? -46.933 -22.466 57.910 1.00 52.62 200 THR A CA 1
ATOM 1422 C C . THR A 1 200 ? -46.147 -23.199 56.808 1.00 52.62 200 THR A C 1
ATOM 1424 O O . THR A 1 200 ? -46.451 -23.009 55.628 1.00 52.62 200 THR A O 1
ATOM 1427 N N . PRO A 1 201 ? -45.174 -24.076 57.129 1.00 48.12 201 PRO A N 1
ATOM 1428 C CA . PRO A 1 201 ? -44.420 -24.787 56.104 1.00 48.12 201 PRO A CA 1
ATOM 1429 C C . PRO A 1 201 ? -45.260 -25.928 55.517 1.00 48.12 201 PRO A C 1
ATOM 1431 O O . PRO A 1 201 ? -45.451 -26.969 56.145 1.00 48.12 201 PRO A O 1
ATOM 1434 N N . ALA A 1 202 ? -45.747 -25.751 54.288 1.00 44.28 202 ALA A N 1
ATOM 1435 C CA . ALA A 1 202 ? -46.254 -26.848 53.474 1.00 44.28 202 ALA A CA 1
ATOM 1436 C C . ALA A 1 202 ? -45.081 -27.493 52.722 1.00 44.28 202 ALA A C 1
ATOM 1438 O O . ALA A 1 202 ? -44.511 -26.910 51.799 1.00 44.28 202 ALA A O 1
ATOM 1439 N N . ALA A 1 203 ? -44.712 -28.705 53.139 1.00 44.69 203 ALA A N 1
ATOM 1440 C CA . ALA A 1 203 ? -43.762 -29.552 52.437 1.00 44.69 203 ALA A CA 1
ATOM 1441 C C . ALA A 1 203 ? -44.328 -29.918 51.055 1.00 44.69 203 ALA A C 1
ATOM 1443 O O . ALA A 1 203 ? -45.274 -30.696 50.946 1.00 44.69 203 ALA A O 1
ATOM 1444 N N . SER A 1 204 ? -43.747 -29.345 50.002 1.00 40.41 204 SER A N 1
ATOM 1445 C CA . SER A 1 204 ? -44.039 -29.711 48.620 1.00 40.41 204 SER A CA 1
ATOM 1446 C C . SER A 1 204 ? -42.908 -30.599 48.113 1.00 40.41 204 SER A C 1
ATOM 1448 O O . SER A 1 204 ? -41.769 -30.153 47.967 1.00 40.41 204 SER A O 1
ATOM 1450 N N . ALA A 1 205 ? -43.210 -31.881 47.914 1.00 43.28 205 ALA A N 1
ATOM 1451 C CA . ALA A 1 205 ? -42.298 -32.848 47.328 1.00 43.28 205 ALA A CA 1
ATOM 1452 C C . ALA A 1 205 ? -42.030 -32.461 45.865 1.00 43.28 205 ALA A C 1
ATOM 1454 O O . ALA A 1 205 ? -42.870 -32.670 44.990 1.00 43.28 205 ALA A O 1
ATOM 1455 N N . ALA A 1 206 ? -40.866 -31.864 45.608 1.00 40.12 206 ALA A N 1
ATOM 1456 C CA . ALA A 1 206 ? -40.387 -31.625 44.257 1.00 40.12 206 ALA A CA 1
ATOM 1457 C C . ALA A 1 206 ? -39.992 -32.966 43.624 1.00 40.12 206 ALA A C 1
ATOM 1459 O O . ALA A 1 206 ? -39.170 -33.708 44.165 1.00 40.12 206 ALA A O 1
ATOM 1460 N N . ALA A 1 207 ? -40.603 -33.273 42.482 1.00 50.75 207 ALA A N 1
ATOM 1461 C CA . ALA A 1 207 ? -40.212 -34.395 41.644 1.00 50.75 207 ALA A CA 1
ATOM 1462 C C . ALA A 1 207 ? -38.731 -34.259 41.224 1.00 50.75 207 ALA A C 1
ATOM 1464 O O . ALA A 1 207 ? -38.265 -33.137 41.000 1.00 50.75 207 ALA A O 1
ATOM 1465 N N . PRO A 1 208 ? -37.984 -35.372 41.110 1.00 45.72 208 PRO A N 1
ATOM 1466 C CA . PRO A 1 208 ? -36.593 -35.335 40.678 1.00 45.72 208 PRO A CA 1
ATOM 1467 C C . PRO A 1 208 ? -36.495 -34.762 39.260 1.00 45.72 208 PRO A C 1
ATOM 1469 O O . PRO A 1 208 ? -37.200 -35.200 38.350 1.00 45.72 208 PRO A O 1
ATOM 1472 N N . ALA A 1 209 ? -35.619 -33.770 39.085 1.00 50.31 209 ALA A N 1
ATOM 1473 C CA . ALA A 1 209 ? -35.269 -33.241 37.774 1.00 50.31 209 ALA A CA 1
ATOM 1474 C C . ALA A 1 209 ? -34.715 -34.371 36.880 1.00 50.31 209 ALA A C 1
ATOM 1476 O O . ALA A 1 209 ? -34.015 -35.254 37.393 1.00 50.31 209 ALA A O 1
ATOM 1477 N N . PRO A 1 210 ? -35.004 -34.366 35.565 1.00 54.31 210 PRO A N 1
ATOM 1478 C CA . PRO A 1 210 ? -34.427 -35.334 34.644 1.00 54.31 210 PRO A CA 1
ATOM 1479 C C . PRO A 1 210 ? -32.901 -35.255 34.720 1.00 54.31 210 PRO A C 1
ATOM 1481 O O . PRO A 1 210 ? -32.310 -34.178 34.639 1.00 54.31 210 PRO A O 1
ATOM 1484 N N . SER A 1 211 ? -32.271 -36.405 34.944 1.00 55.97 211 SER A N 1
ATOM 1485 C CA . SER A 1 211 ? -30.822 -36.526 35.031 1.00 55.97 211 SER A CA 1
ATOM 1486 C C . SER A 1 211 ? -30.198 -36.064 33.716 1.00 55.97 211 SER A C 1
ATOM 1488 O O . SER A 1 211 ? -30.529 -36.598 32.658 1.00 55.97 211 SER A O 1
ATOM 1490 N N . ALA A 1 212 ? -29.313 -35.067 33.780 1.00 59.19 212 ALA A N 1
ATOM 1491 C CA . ALA A 1 212 ? -28.533 -34.652 32.624 1.00 59.19 212 ALA A CA 1
ATOM 1492 C C . ALA A 1 212 ? -27.732 -35.856 32.084 1.00 59.19 212 ALA A C 1
ATOM 1494 O O . ALA A 1 212 ? -27.211 -36.641 32.887 1.00 59.19 212 ALA A O 1
ATOM 1495 N N . PRO A 1 213 ? -27.639 -36.031 30.755 1.00 64.81 213 PRO A N 1
ATOM 1496 C CA . PRO A 1 213 ? -26.871 -37.118 30.168 1.00 64.81 213 PRO A CA 1
ATOM 1497 C C . PRO A 1 213 ? -25.404 -37.015 30.594 1.00 64.81 213 PRO A C 1
ATOM 1499 O O . PRO A 1 213 ? -24.821 -35.932 30.633 1.00 64.81 213 PRO A O 1
ATOM 1502 N N . THR A 1 214 ? -24.810 -38.155 30.941 1.00 73.12 214 THR A N 1
ATOM 1503 C CA . THR A 1 214 ? -23.393 -38.240 31.301 1.00 73.12 214 THR A CA 1
ATOM 1504 C C . THR A 1 214 ? -22.536 -37.842 30.092 1.00 73.12 214 THR A C 1
ATOM 1506 O O . THR A 1 214 ? -22.796 -38.350 28.998 1.00 73.12 214 THR A O 1
ATOM 1509 N N . PRO A 1 215 ? -21.538 -36.950 30.247 1.00 67.12 215 PRO A N 1
ATOM 1510 C CA . PRO A 1 215 ? -20.648 -36.590 29.150 1.00 67.12 215 PRO A CA 1
ATOM 1511 C C . PRO A 1 215 ? -19.876 -37.819 28.644 1.00 67.12 215 PRO A C 1
ATOM 1513 O O . PRO A 1 215 ? -19.471 -38.657 29.458 1.00 67.12 215 PRO A O 1
ATOM 1516 N N . PRO A 1 216 ? -19.648 -37.938 27.325 1.00 71.75 216 PRO A N 1
ATOM 1517 C CA . PRO A 1 216 ? -18.718 -38.921 26.783 1.00 71.75 216 PRO A CA 1
ATOM 1518 C C . PRO A 1 216 ? -17.276 -38.604 27.220 1.00 71.75 216 PRO A C 1
ATOM 1520 O O . PRO A 1 216 ? -16.970 -37.489 27.650 1.00 71.75 216 PRO A O 1
ATOM 1523 N N . ALA A 1 217 ? -16.385 -39.595 27.132 1.00 69.56 217 ALA A N 1
ATOM 1524 C CA . ALA A 1 217 ? -14.968 -39.405 27.438 1.00 69.56 217 ALA A CA 1
ATOM 1525 C C . ALA A 1 217 ? -14.350 -38.324 26.525 1.00 69.56 217 ALA A C 1
ATOM 1527 O O . ALA A 1 217 ? -14.644 -38.272 25.333 1.00 69.56 217 ALA A O 1
ATOM 1528 N N . ASN A 1 218 ? -13.494 -37.464 27.085 1.00 63.22 218 ASN A N 1
ATOM 1529 C CA . ASN A 1 218 ? -12.874 -36.313 26.400 1.00 63.22 218 ASN A CA 1
ATOM 1530 C C . ASN A 1 218 ? -11.721 -36.699 25.452 1.00 63.22 218 ASN A C 1
ATOM 1532 O O . ASN A 1 218 ? -10.932 -35.842 25.053 1.00 63.22 218 ASN A O 1
ATOM 1536 N N . ASP A 1 219 ? -11.599 -37.975 25.100 1.00 61.75 219 ASP A N 1
ATOM 1537 C CA . ASP A 1 219 ? -10.408 -38.500 24.433 1.00 61.75 219 ASP A CA 1
ATOM 1538 C C . ASP A 1 219 ? -10.352 -38.119 22.933 1.00 61.75 219 ASP A C 1
ATOM 1540 O O . ASP A 1 219 ? -9.288 -38.207 22.326 1.00 61.75 219 ASP A O 1
ATOM 1544 N N . ASP A 1 220 ? -11.457 -37.602 22.366 1.00 58.75 220 ASP A N 1
ATOM 1545 C CA . ASP A 1 220 ? -11.637 -37.343 20.925 1.00 58.75 220 ASP A CA 1
ATOM 1546 C C . ASP A 1 220 ? -12.133 -35.909 20.566 1.00 58.75 220 ASP A C 1
ATOM 1548 O O . ASP A 1 220 ? -12.772 -35.723 19.527 1.00 58.75 220 ASP A O 1
ATOM 1552 N N . CYS A 1 221 ? -11.854 -34.856 21.361 1.00 61.16 221 CYS A N 1
ATOM 1553 C CA . CYS A 1 221 ? -12.190 -33.447 20.997 1.00 61.16 221 CYS A CA 1
ATOM 1554 C C . CYS A 1 221 ? -11.266 -32.900 19.876 1.00 61.16 221 CYS A C 1
ATOM 1556 O O . CYS A 1 221 ? -10.612 -31.870 20.031 1.00 61.16 221 CYS A O 1
ATOM 1558 N N . GLY A 1 222 ? -11.172 -33.601 18.741 1.00 65.38 222 GLY A N 1
ATOM 1559 C CA . GLY A 1 222 ? -10.532 -33.142 17.505 1.00 65.38 222 GLY A CA 1
ATOM 1560 C C . GLY A 1 222 ? -9.169 -32.439 17.687 1.00 65.38 222 GLY A C 1
ATOM 1561 O O . GLY A 1 222 ? -8.346 -32.876 18.490 1.00 65.38 222 GLY A O 1
ATOM 1562 N N . PRO A 1 223 ? -8.878 -31.353 16.943 1.00 67.12 223 PRO A N 1
ATOM 1563 C CA . PRO A 1 223 ? -7.578 -30.671 16.967 1.00 67.12 223 PRO A CA 1
ATOM 1564 C C . PRO A 1 223 ? -7.288 -29.885 18.264 1.00 67.12 223 PRO A C 1
ATOM 1566 O O . PRO A 1 223 ? -6.291 -29.164 18.320 1.00 67.12 223 PRO A O 1
ATOM 1569 N N . CYS A 1 224 ? -8.125 -30.007 19.300 1.00 62.53 224 CYS A N 1
ATOM 1570 C CA . CYS A 1 224 ? -8.036 -29.250 20.548 1.00 62.53 224 CYS A CA 1
ATOM 1571 C C . CYS A 1 224 ? -7.742 -30.179 21.744 1.00 62.53 224 CYS A C 1
ATOM 1573 O O . CYS A 1 224 ? -8.631 -30.431 22.564 1.00 62.53 224 CYS A O 1
ATOM 1575 N N . PRO A 1 225 ? -6.504 -30.690 21.893 1.00 64.12 225 PRO A N 1
ATOM 1576 C CA . PRO A 1 225 ? -6.145 -31.519 23.038 1.00 64.12 225 PRO A CA 1
ATOM 1577 C C . PRO A 1 225 ? -6.295 -30.723 24.345 1.00 64.12 225 PRO A C 1
ATOM 1579 O O . PRO A 1 225 ? -5.654 -29.689 24.530 1.00 64.12 225 PRO A O 1
ATOM 1582 N N . GLY A 1 226 ? -7.142 -31.216 25.255 1.00 66.50 226 GLY A N 1
ATOM 1583 C CA . GLY A 1 226 ? -7.374 -30.633 26.584 1.00 66.50 226 GLY A CA 1
ATOM 1584 C C . GLY A 1 226 ? -8.638 -29.775 26.734 1.00 66.50 226 GLY A C 1
ATOM 1585 O O . GLY A 1 226 ? -8.903 -29.297 27.837 1.00 66.50 226 GLY A O 1
ATOM 1586 N N . ALA A 1 227 ? -9.435 -29.589 25.677 1.00 66.12 227 ALA A N 1
ATOM 1587 C CA . ALA A 1 227 ? -10.735 -28.928 25.786 1.00 66.12 227 ALA A CA 1
ATOM 1588 C C . ALA A 1 227 ? -11.789 -29.870 26.398 1.00 66.12 227 ALA A C 1
ATOM 1590 O O . ALA A 1 227 ? -11.821 -31.063 26.103 1.00 66.12 227 ALA A O 1
ATOM 1591 N N . THR A 1 228 ? -12.650 -29.338 27.271 1.00 72.75 228 THR A N 1
ATOM 1592 C CA . THR A 1 228 ? -13.756 -30.098 27.880 1.00 72.75 228 THR A CA 1
ATOM 1593 C C . THR A 1 228 ? -14.998 -29.964 27.005 1.00 72.75 228 THR A C 1
ATOM 1595 O O . THR A 1 228 ? -15.395 -28.840 26.699 1.00 72.75 228 THR A O 1
ATOM 1598 N N . LEU A 1 229 ? -15.619 -31.081 26.619 1.00 76.62 229 LEU A N 1
ATOM 1599 C CA . LEU A 1 229 ? -16.882 -31.064 25.879 1.00 76.62 229 LEU A CA 1
ATOM 1600 C C . LEU A 1 229 ? -17.984 -30.366 26.689 1.00 76.62 229 LEU A C 1
ATOM 1602 O O . LEU A 1 229 ? -18.212 -30.692 27.857 1.00 76.62 229 LEU A O 1
ATOM 1606 N N . VAL A 1 230 ? -18.690 -29.430 26.052 1.00 82.06 230 VAL A N 1
ATOM 1607 C CA . VAL A 1 230 ? -19.858 -28.745 26.620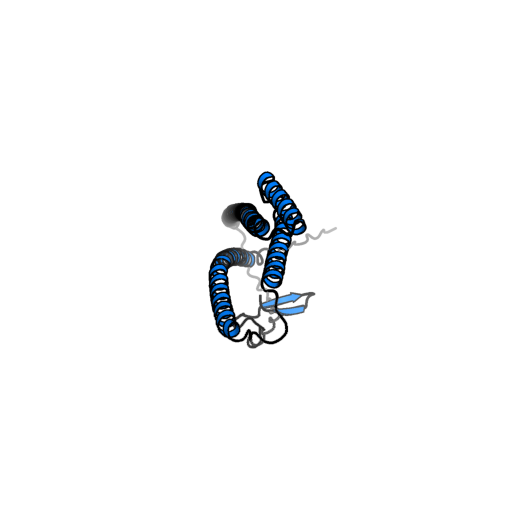 1.00 82.06 230 VAL A CA 1
ATOM 1608 C C . VAL A 1 230 ? -21.134 -29.159 25.879 1.00 82.06 230 VAL A C 1
ATOM 1610 O O . VAL A 1 230 ? -21.092 -29.380 24.665 1.00 82.06 230 VAL A O 1
ATOM 1613 N N . PRO A 1 231 ? -22.275 -29.289 26.581 1.00 82.94 231 PRO A N 1
ATOM 1614 C CA . PRO A 1 231 ? -23.547 -29.582 25.939 1.00 82.94 231 PRO A CA 1
ATOM 1615 C C . PRO A 1 231 ? -24.067 -28.342 25.197 1.00 82.94 231 PRO A C 1
ATOM 1617 O O . PRO A 1 231 ? -24.136 -27.250 25.760 1.00 82.94 231 PRO A O 1
ATOM 1620 N N . ILE A 1 232 ? -24.454 -28.523 23.938 1.00 83.25 232 ILE A N 1
ATOM 1621 C CA . ILE A 1 232 ? -25.027 -27.513 23.047 1.00 83.25 232 ILE A CA 1
ATOM 1622 C C . ILE A 1 232 ? -26.413 -28.005 22.629 1.00 83.25 232 ILE A C 1
ATOM 1624 O O . ILE A 1 232 ? -26.545 -29.088 22.063 1.00 83.25 232 ILE A O 1
ATOM 1628 N N . GLU A 1 233 ? -27.456 -27.226 22.901 1.00 86.94 233 GLU A N 1
ATOM 1629 C CA . GLU A 1 233 ? -28.805 -27.538 22.422 1.00 86.94 233 GLU A CA 1
ATOM 1630 C C . GLU A 1 233 ? -29.024 -26.959 21.020 1.00 86.94 233 GLU A C 1
ATOM 1632 O O . GLU A 1 233 ? -28.921 -25.749 20.815 1.00 86.94 233 GLU A O 1
ATOM 1637 N N . TRP A 1 234 ? -29.355 -27.817 20.054 1.00 79.06 234 TRP A N 1
ATOM 1638 C CA . TRP A 1 234 ? -29.755 -27.427 18.701 1.00 79.06 234 TRP A CA 1
ATOM 1639 C C . TRP A 1 234 ? -31.045 -28.160 18.329 1.00 79.06 234 TRP A C 1
ATOM 1641 O O . TRP A 1 234 ? -31.113 -29.385 18.410 1.00 79.06 234 TRP A O 1
ATOM 1651 N N . GLU A 1 235 ? -32.090 -27.413 17.959 1.00 88.75 235 GLU A N 1
ATOM 1652 C CA . GLU A 1 235 ? -33.414 -27.962 17.595 1.00 88.75 235 GLU A CA 1
ATOM 1653 C C . GLU A 1 235 ? -34.027 -28.902 18.657 1.00 88.75 235 GLU A C 1
ATOM 1655 O O . GLU A 1 235 ? -34.719 -29.869 18.344 1.00 88.75 235 GLU A O 1
ATOM 1660 N N . GLY A 1 236 ? -33.778 -28.626 19.941 1.00 83.56 236 GLY A N 1
ATOM 1661 C CA . GLY A 1 236 ? -34.286 -29.445 21.047 1.00 83.56 236 GLY A CA 1
ATOM 1662 C C . GLY A 1 236 ? -33.557 -30.781 21.237 1.00 83.56 236 GLY A C 1
ATOM 1663 O O . GLY A 1 236 ? -34.014 -31.607 22.024 1.00 83.56 236 GLY A O 1
ATOM 1664 N N . GLN A 1 237 ? -32.431 -30.999 20.548 1.00 76.81 237 GLN A N 1
ATOM 1665 C CA . GLN A 1 237 ? -31.508 -32.102 20.811 1.00 76.81 237 GLN A CA 1
ATOM 1666 C C . GLN A 1 237 ? -30.197 -31.587 21.415 1.00 76.81 237 GLN A C 1
ATOM 1668 O O . GLN A 1 237 ? -29.690 -30.535 21.027 1.00 76.81 237 GLN A O 1
ATOM 1673 N N . THR A 1 238 ? -29.647 -32.333 22.376 1.00 82.06 238 THR A N 1
ATOM 1674 C CA . THR A 1 238 ? -28.373 -32.012 23.033 1.00 82.06 238 THR A CA 1
ATOM 1675 C C . THR A 1 238 ? -27.213 -32.676 22.292 1.00 82.06 238 THR A C 1
ATOM 1677 O O . THR A 1 238 ? -27.150 -33.901 22.198 1.00 82.06 238 THR A O 1
ATOM 1680 N N . TYR A 1 239 ? -26.270 -31.867 21.820 1.00 81.12 239 TYR A N 1
ATOM 1681 C CA . TYR A 1 239 ? -25.012 -32.282 21.201 1.00 81.12 239 TYR A CA 1
ATOM 1682 C C . TYR A 1 239 ? -23.836 -31.944 22.122 1.00 81.12 239 TYR A C 1
ATOM 1684 O O . TYR A 1 239 ? -23.932 -31.036 22.939 1.00 81.12 239 TYR A O 1
ATOM 1692 N N . TRP A 1 240 ? -22.716 -32.652 21.992 1.00 80.56 240 TRP A N 1
ATOM 1693 C CA . TRP A 1 240 ? -21.476 -32.330 22.706 1.00 80.56 240 TRP A CA 1
ATOM 1694 C C . TRP A 1 240 ? -20.495 -31.690 21.728 1.00 80.56 240 TRP A C 1
ATOM 1696 O O . TRP A 1 240 ? -20.162 -32.301 20.714 1.00 80.56 240 TRP A O 1
ATOM 1706 N N . GLY A 1 241 ? -20.052 -30.466 22.013 1.00 76.75 241 GLY A N 1
ATOM 1707 C CA . GLY A 1 241 ? -19.091 -29.737 21.182 1.00 76.75 241 GLY A CA 1
ATOM 1708 C C . GLY A 1 241 ? -17.922 -29.199 22.000 1.00 76.75 241 GLY A C 1
ATOM 1709 O O . GLY A 1 241 ? -18.043 -29.017 23.214 1.00 76.75 241 GLY A O 1
ATOM 1710 N N . CYS A 1 242 ? -16.786 -28.950 21.344 1.00 76.12 242 CYS A N 1
ATOM 1711 C CA . CYS A 1 242 ? -15.738 -28.120 21.937 1.00 76.12 242 CYS A CA 1
ATOM 1712 C C . CYS A 1 242 ? -16.225 -26.643 21.877 1.00 76.12 242 CYS A C 1
ATOM 1714 O O . CYS A 1 242 ? -16.817 -26.270 20.859 1.00 76.12 242 CYS A O 1
ATOM 1716 N N . PRO A 1 243 ? -16.059 -25.841 22.948 1.00 68.81 243 PRO A N 1
ATOM 1717 C CA . PRO A 1 243 ? -16.489 -24.438 22.982 1.00 68.81 243 PRO A CA 1
ATOM 1718 C C . PRO A 1 243 ? -15.751 -23.543 21.978 1.00 68.81 243 PRO A C 1
ATOM 1720 O O . PRO A 1 243 ? -14.617 -23.897 21.578 1.00 68.81 243 PRO A O 1
#

Radius of gyration: 35.96 Å; chains: 1; bounding box: 104×53×91 Å

Secondary structure (DSSP, 8-state):
-PPPPP------SSSSSSHHHHHHHHHHHHHHHHHTTSTHHHHHHHHHHHHHHHHHHHHHHHHT-----SS---HHHHHHHHHHHHHHHHHHHHHHHHHHTTTTS-HHHHHHHHHHHHHHHHHHHTT-HHHHHHHHHHHHHHHHHHHHHHHHHHHHHHHHHHHHHHHHHHHHHHHHHHHHHHHHHHHHHHTSS-S----------PPPPPPPPPPPPGGG-TT-TTPPPEEEEETTEEEEE--

pLDDT: mean 73.82, std 20.88, range [39.75, 98.56]

Organism: NCBI:txid592376

Sequence (243 aa):
MTWHHGEFRSIGTSLTRSYRWLAVGLAGAAIMLLVGTAVSSGMAQAATARSLEVRALAVAENSSRVGIGATGIDLADARGTSAASAAQAELDRASSLLVVSEGKAQEASRTALAAGVADLEASLDERSGSLHRDAVQTLRELQKTVGAETLAWEAAEAARIAAEAAQAAEAARVEAERQAAAASEAASSSWTESSSSEATPAASAAAPAPSAPTPPANDDCGPCPGATLVPIEWEGQTYWGCP

Foldseek 3Di:
DDDDDDDDDDPDDDPPPVVVVVVVVVVVVVVVVVVVVVPVVVVVVVVVVVVVVVVVVVCVVCVVVPDPDDDDDPVVVVLLVVLLVLLVVLLVLLVVLLVLLVVQFDPVLSVQLVVLSVLLVVVNVVSDSVSNVVSSVSNVVSSVRSVVSNVVSVVVVVVVVVVVVVVVVVVVVVVVVVVVVVVVVVVVVVVVPPDDDDDDDDDDDDDDDPDDDDDDDPPPQDPDPPFDWDWDDDPNDTDTHGD